Protein AF-A0A7V8AIK5-F1 (afdb_monomer)

Solvent-accessible surface area (backbone atoms only — not comparable to full-atom values): 16323 Å² total; per-residue (Å²): 144,74,90,81,77,93,68,84,77,74,100,71,77,95,78,79,77,88,69,73,69,75,55,86,78,74,76,85,76,49,74,61,78,92,53,68,91,32,49,76,41,60,52,23,41,27,28,88,74,78,70,58,58,84,64,62,91,37,77,93,40,73,58,40,81,54,60,66,72,62,43,51,50,40,49,56,33,46,30,70,80,42,49,82,43,34,34,36,32,34,24,31,52,31,36,53,70,52,55,67,69,58,52,48,54,51,51,52,50,47,48,73,58,17,82,63,54,75,46,79,46,62,41,63,57,40,29,58,67,54,84,46,88,64,84,42,70,73,37,41,31,51,19,46,48,53,37,46,76,70,72,42,82,41,73,44,77,44,60,38,45,71,48,17,68,88,31,42,66,60,51,36,55,55,49,22,54,42,35,33,76,32,60,42,51,27,42,32,43,35,43,66,74,72,51,89,81,46,38,76,58,24,50,61,63,53,38,74,76,73,50,83,86,42,77,53,53,70,60,53,38,45,53,51,50,42,53,32,60,69,59,46,67,44,93,55,70,26,42,37,34,22,65,42,52,45,31,47,51,70,47,73,45,41,39,68,84,37,41,68,62,53,46,52,52,45,50,42,26,66,77,69,51,47,76,50,52,58,75,92,79,43,47,128

Mean predicted aligned error: 7.97 Å

Sequence (284 aa):
MCQRFVNILPSQDFHQDCETMPIHYNMPLWRPPSEGNNLIIQATLGCSYNHCSFCSMYTDKTFRARPLAEVCRDIDAGARDWPQADRVFLADGDAMVLLTEHLYRILDHLHTRLPGLARVSSYATPDNIRIAKGASPKGIARAIQRAGEAGVKVSCMVILGLGGREYSEQHIAATAALVNAAPPAYLSTLQLDLYRAEAPGFVPRWEKHGSRFQPLNDGECLDEMAHLIAALDPPRPIIFRSNHASNALPLGGVLPRDRAALLAAIALARDAGHGVRPRSVRGY

Secondary structure (DSSP, 8-state):
----------S----S-----SS---SSP---GGGTTSEEE-SEES-SS---SS--TTTT---EEPPHHHHHHHHHHHHHH-TT--EEEE-SS-GGGS-HHHHHHHHHHHHHH-TT--EEEE---HHHHHTSSS--HHHHHHHHHHHHHTTPPPEEEEEETTTHHHHHHHHHHHHHHHHHHS--SEEEEEE----TTTHHHHHHHHHTTS-------HHHHHHHHHHHHHH---SS-EEEE--STT-SS--EEEETTTHHHHHHHHHHHHHH-TTPPPGGG---

Radius of gyration: 20.66 Å; Cα contacts (8 Å, |Δi|>4): 427; chains: 1; bounding box: 52×54×56 Å

pLDDT: mean 85.7, std 18.05, range [22.12, 98.62]

Foldseek 3Di:
DDDDDDDDDDPDDPPPDPPDPQADDDPPWDDFPVCPPAAEFAQKKAAPVPPDLQDPRRVVPDIDGDDLVSRLSSLLSSCVVCLQGQEYEHTHAANLLDDPVSVVSSVVSNCVSRVNHNDYYYHHDLCSQQVDDDDDLVSNLVSLVSCVVVVHQDEEEQEQQPCAPVCLLVSLLSVQVSCQSRPGQEYEYAYRDDDPVSCVRNQVVVCVVPDGHHGDDLLRSLVSVLSNLVSHDHPDKHWYFHCGLRHQATDTDIPPVCSVVSNVSSVCCNPPVPRGDDNVRGDD

Structure (mmCIF, N/CA/C/O backbone):
data_AF-A0A7V8AIK5-F1
#
_entry.id   AF-A0A7V8AIK5-F1
#
loop_
_atom_site.group_PDB
_atom_site.id
_atom_site.type_symbol
_atom_site.label_atom_id
_atom_site.label_alt_id
_atom_site.label_comp_id
_atom_site.label_asym_id
_atom_site.label_entity_id
_atom_site.label_seq_id
_atom_site.pdbx_PDB_ins_code
_atom_site.Cartn_x
_atom_site.Cartn_y
_atom_site.Cartn_z
_atom_site.occupancy
_atom_site.B_iso_or_equiv
_atom_site.auth_seq_id
_atom_site.auth_comp_id
_atom_site.auth_asym_id
_atom_site.auth_atom_id
_atom_site.pdbx_PDB_model_num
ATOM 1 N N . MET A 1 1 ? -23.369 17.910 -31.871 1.00 31.08 1 MET A N 1
ATOM 2 C CA . MET A 1 1 ? -23.076 16.731 -31.022 1.00 31.08 1 MET A CA 1
ATOM 3 C C . MET A 1 1 ? -21.644 16.839 -30.521 1.00 31.08 1 MET A C 1
ATOM 5 O O . MET A 1 1 ? -20.757 16.148 -30.989 1.00 31.08 1 MET A O 1
ATOM 9 N N . CYS A 1 2 ? -21.426 17.840 -29.669 1.00 22.31 2 CYS A N 1
ATOM 10 C CA . CYS A 1 2 ? -20.214 18.652 -29.615 1.00 22.31 2 CYS A CA 1
ATOM 11 C C . CYS A 1 2 ? -19.538 18.575 -28.238 1.00 22.31 2 CYS A C 1
ATOM 13 O O . CYS A 1 2 ? -20.212 18.405 -27.225 1.00 22.31 2 CYS A O 1
ATOM 15 N N . GLN A 1 3 ? -18.221 18.761 -28.254 1.00 29.69 3 GLN A N 1
ATOM 16 C CA . GLN A 1 3 ? -17.316 19.116 -27.159 1.00 29.69 3 GLN A CA 1
ATOM 17 C C . GLN A 1 3 ? -17.961 19.903 -25.997 1.00 29.69 3 GLN A C 1
ATOM 19 O O . GLN A 1 3 ? -18.645 20.895 -26.237 1.00 29.69 3 GLN A O 1
ATOM 24 N N . ARG A 1 4 ? -17.618 19.555 -24.749 1.00 24.38 4 ARG A N 1
ATOM 25 C CA . ARG A 1 4 ? -17.507 20.483 -23.599 1.00 24.38 4 ARG A CA 1
ATOM 26 C C . ARG A 1 4 ? -16.405 19.940 -22.681 1.00 24.38 4 ARG A C 1
ATOM 28 O O . ARG A 1 4 ? -16.618 18.953 -21.994 1.00 24.38 4 ARG A O 1
ATOM 35 N N . PHE A 1 5 ? -15.141 20.296 -22.904 1.00 25.56 5 PHE A N 1
ATOM 36 C CA . PHE A 1 5 ? -14.468 21.479 -22.351 1.00 25.56 5 PHE A CA 1
ATOM 37 C C . PHE A 1 5 ? -14.667 21.666 -20.843 1.00 25.56 5 PHE A C 1
ATOM 39 O O . PHE A 1 5 ? -15.762 21.953 -20.370 1.00 25.56 5 PHE A O 1
ATOM 46 N N . VAL A 1 6 ? -13.543 21.510 -20.141 1.00 33.34 6 VAL A N 1
ATOM 47 C CA . VAL A 1 6 ? -13.036 22.376 -19.071 1.00 33.34 6 VAL A CA 1
ATOM 48 C C . VAL A 1 6 ? -13.910 23.612 -18.818 1.00 33.34 6 VAL A C 1
ATOM 50 O O . VAL A 1 6 ? -13.943 24.523 -19.634 1.00 33.34 6 VAL A O 1
ATOM 53 N N . ASN A 1 7 ? -14.546 23.638 -17.653 1.00 22.12 7 ASN A N 1
ATOM 54 C CA . ASN A 1 7 ? -14.912 24.826 -16.881 1.00 22.12 7 ASN A CA 1
ATOM 55 C C . ASN A 1 7 ? -14.550 24.418 -15.442 1.00 22.12 7 ASN A C 1
ATOM 57 O O . ASN A 1 7 ? -15.090 23.438 -14.940 1.00 22.12 7 ASN A O 1
ATOM 61 N N . ILE A 1 8 ? -13.516 24.962 -14.790 1.00 32.19 8 ILE A N 1
ATOM 62 C CA . ILE A 1 8 ? -13.474 26.343 -14.282 1.00 32.19 8 ILE A CA 1
ATOM 63 C C . ILE A 1 8 ? -14.897 26.784 -13.949 1.00 32.19 8 ILE A C 1
ATOM 65 O O . ILE A 1 8 ? -15.544 27.480 -14.727 1.00 32.19 8 ILE A O 1
ATOM 69 N N . LEU A 1 9 ? -15.410 26.306 -12.813 1.00 24.58 9 LEU A N 1
ATOM 70 C CA . LEU A 1 9 ? -16.470 27.051 -12.154 1.00 24.58 9 LEU A CA 1
ATOM 71 C C . LEU A 1 9 ? -15.853 28.342 -11.598 1.00 24.58 9 LEU A C 1
ATOM 73 O O . LEU A 1 9 ? -14.717 28.305 -11.112 1.00 24.58 9 LEU A O 1
ATOM 77 N N . PRO A 1 10 ? -16.547 29.481 -11.735 1.00 26.38 10 PRO A N 1
ATOM 78 C CA . PRO A 1 10 ? -16.007 30.784 -11.395 1.00 26.38 10 PRO A CA 1
ATOM 79 C C . PRO A 1 10 ? -15.791 30.885 -9.890 1.00 26.38 10 PRO A C 1
ATOM 81 O O . PRO A 1 10 ? -16.521 30.295 -9.096 1.00 26.38 10 PRO A O 1
ATOM 84 N N . SER A 1 11 ? -14.814 31.698 -9.514 1.00 38.19 11 SER A N 1
ATOM 85 C CA . SER A 1 11 ? -14.673 32.290 -8.191 1.00 38.19 11 SER A CA 1
ATOM 86 C C . SER A 1 11 ? -15.929 33.087 -7.819 1.00 38.19 11 SER A C 1
ATOM 88 O O . SER A 1 11 ? -15.956 34.299 -8.022 1.00 38.19 11 SER A O 1
ATOM 90 N N . GLN A 1 12 ? -16.970 32.420 -7.325 1.00 28.70 12 GLN A N 1
ATOM 91 C CA . GLN A 1 12 ? -18.106 33.042 -6.647 1.00 28.70 12 GLN A CA 1
ATOM 92 C C . GLN A 1 12 ? -18.546 32.118 -5.502 1.00 28.70 12 GLN A C 1
ATOM 94 O O . GLN A 1 12 ? -19.084 31.038 -5.720 1.00 28.70 12 GLN A O 1
ATOM 99 N N . ASP A 1 13 ? -18.207 32.569 -4.295 1.00 29.28 13 ASP A N 1
ATOM 100 C CA . ASP A 1 13 ? -18.836 32.264 -3.010 1.00 29.28 13 ASP A CA 1
ATOM 101 C C . ASP A 1 13 ? -18.820 30.808 -2.508 1.00 29.28 13 ASP A C 1
ATOM 103 O O . ASP A 1 13 ? -19.846 30.171 -2.313 1.00 29.28 13 ASP A O 1
ATOM 107 N N . PHE A 1 14 ? -17.624 30.332 -2.135 1.00 30.84 14 PHE A N 1
ATOM 108 C CA . PHE A 1 14 ? -17.442 29.345 -1.050 1.00 30.84 14 PHE A CA 1
ATOM 109 C C . PHE A 1 14 ? -17.244 30.057 0.307 1.00 30.84 14 PHE A C 1
ATOM 111 O O . PHE A 1 14 ? -16.364 29.721 1.099 1.00 30.84 14 PHE A O 1
ATOM 118 N N . HIS A 1 15 ? -18.045 31.087 0.573 1.00 37.19 15 HIS A N 1
ATOM 119 C CA . HIS A 1 15 ? -18.083 31.785 1.857 1.00 37.19 15 HIS A CA 1
ATOM 120 C C . HIS A 1 15 ? -19.518 31.800 2.383 1.00 37.19 15 HIS A C 1
ATOM 122 O O . HIS A 1 15 ? -20.174 32.825 2.281 1.00 37.19 15 HIS A O 1
ATOM 128 N N . GLN A 1 16 ? -19.966 30.649 2.902 1.00 36.78 16 GLN A N 1
ATOM 129 C CA . GLN A 1 16 ? -21.180 30.357 3.701 1.00 36.78 16 GLN A CA 1
ATOM 130 C C . GLN A 1 16 ? -21.544 28.907 3.331 1.00 36.78 16 GLN A C 1
ATOM 132 O O . GLN A 1 16 ? -22.046 28.667 2.246 1.00 36.78 16 GLN A O 1
ATOM 137 N N . ASP A 1 17 ? -21.112 27.852 4.022 1.00 31.62 17 ASP A N 1
ATOM 138 C CA . ASP A 1 17 ? -21.165 27.630 5.460 1.00 31.62 17 ASP A CA 1
ATOM 139 C C . ASP A 1 17 ? -19.954 26.803 5.913 1.00 31.62 17 ASP A C 1
ATOM 141 O O . ASP A 1 17 ? -19.832 25.611 5.639 1.00 31.62 17 ASP A O 1
ATOM 145 N N . CYS A 1 18 ? -19.033 27.443 6.632 1.00 36.19 18 CYS A N 1
ATOM 146 C CA . CYS A 1 18 ? -18.033 26.744 7.434 1.00 36.19 18 CYS A CA 1
ATOM 147 C C . CYS A 1 18 ? -18.686 26.394 8.781 1.00 36.19 18 CYS A C 1
ATOM 149 O O . CYS A 1 18 ? -18.276 26.887 9.833 1.00 36.19 18 CYS A O 1
ATOM 151 N N . GLU A 1 19 ? -19.770 25.613 8.746 1.00 39.91 19 GLU A N 1
ATOM 152 C CA . GLU A 1 19 ? -20.237 24.917 9.940 1.00 39.91 19 GLU A CA 1
ATOM 153 C C . GLU A 1 19 ? -19.141 23.919 10.316 1.00 39.91 19 GLU A C 1
ATOM 155 O O . GLU A 1 19 ? -18.689 23.109 9.508 1.00 39.91 19 GLU A O 1
ATOM 160 N N . THR A 1 20 ? -18.625 24.090 11.529 1.00 45.38 20 THR A N 1
ATOM 161 C CA . THR A 1 20 ? -17.498 23.382 12.135 1.00 45.38 20 THR A CA 1
ATOM 162 C C . THR A 1 20 ? -17.353 21.945 11.639 1.00 45.38 20 THR A C 1
ATOM 164 O O . THR A 1 20 ? -18.192 21.109 11.964 1.00 45.38 20 THR A O 1
ATOM 167 N N . MET A 1 21 ? -16.270 21.635 10.911 1.00 52.91 21 MET A N 1
ATOM 168 C CA . MET A 1 21 ? -15.894 20.240 10.676 1.00 52.91 21 MET A CA 1
ATOM 169 C C . MET A 1 21 ? -15.802 19.544 12.044 1.00 52.91 21 MET A C 1
ATOM 171 O O . MET A 1 21 ? -14.976 19.939 12.869 1.00 52.91 21 MET A O 1
ATOM 175 N N . PRO A 1 22 ? -16.647 18.541 12.308 1.00 75.94 22 PRO A N 1
ATOM 176 C CA . PRO A 1 22 ? -16.870 18.023 13.657 1.00 75.94 22 PRO A CA 1
ATOM 177 C C . PRO A 1 22 ? -15.677 17.218 14.196 1.00 75.94 22 PRO A C 1
ATOM 179 O O . PRO A 1 22 ? -15.529 17.058 15.407 1.00 75.94 22 PRO A O 1
ATOM 182 N N . ILE A 1 23 ? -14.784 16.773 13.306 1.00 89.75 23 ILE A N 1
ATOM 183 C CA . ILE A 1 23 ? -13.460 16.240 13.638 1.00 89.75 23 ILE A CA 1
ATOM 184 C C . ILE A 1 23 ? -12.400 17.282 13.270 1.00 89.75 23 ILE A C 1
ATOM 186 O O . ILE A 1 23 ? -12.285 17.697 12.114 1.00 89.75 23 ILE A O 1
ATOM 190 N N . HIS A 1 24 ? -11.569 17.653 14.244 1.00 91.00 24 HIS A N 1
ATOM 191 C CA . HIS A 1 24 ? -10.439 18.553 14.030 1.00 91.00 24 HIS A CA 1
ATOM 192 C C . HIS A 1 24 ? -9.182 17.769 13.642 1.00 91.00 24 HIS A C 1
ATOM 194 O O . HIS A 1 24 ? -8.481 17.225 14.496 1.00 91.00 24 HIS A O 1
ATOM 200 N N . TYR A 1 25 ? -8.871 17.737 12.346 1.00 94.12 25 TYR A N 1
ATOM 201 C CA . TYR A 1 25 ? -7.658 17.086 11.855 1.00 94.12 25 TYR A CA 1
ATOM 202 C C . TYR A 1 25 ? -6.402 17.918 12.106 1.00 94.12 25 TYR A C 1
ATOM 204 O O . TYR A 1 25 ? -6.355 19.123 11.852 1.00 94.12 25 TYR A O 1
ATOM 212 N N . ASN A 1 26 ? -5.331 17.244 12.518 1.00 93.44 26 ASN A N 1
ATOM 213 C CA . ASN A 1 26 ? -3.996 17.818 12.496 1.00 93.44 26 ASN A CA 1
ATOM 214 C C . ASN A 1 26 ? -3.436 17.722 11.069 1.00 93.44 26 ASN A C 1
ATOM 216 O O . ASN A 1 26 ? -3.059 16.638 10.604 1.00 93.44 26 ASN A O 1
ATOM 220 N N . MET A 1 27 ? -3.412 18.860 10.377 1.00 92.44 27 MET A N 1
ATOM 221 C CA . MET A 1 27 ? -2.968 18.966 8.988 1.00 92.44 27 MET A CA 1
ATOM 222 C C . MET A 1 27 ? -1.432 19.018 8.864 1.00 92.44 27 MET A C 1
ATOM 224 O O . MET A 1 27 ? -0.774 19.508 9.779 1.00 92.44 27 MET A O 1
ATOM 228 N N . PRO A 1 28 ? -0.850 18.535 7.746 1.00 90.44 28 PRO A N 1
ATOM 229 C CA . PRO A 1 28 ? -1.516 17.857 6.627 1.00 9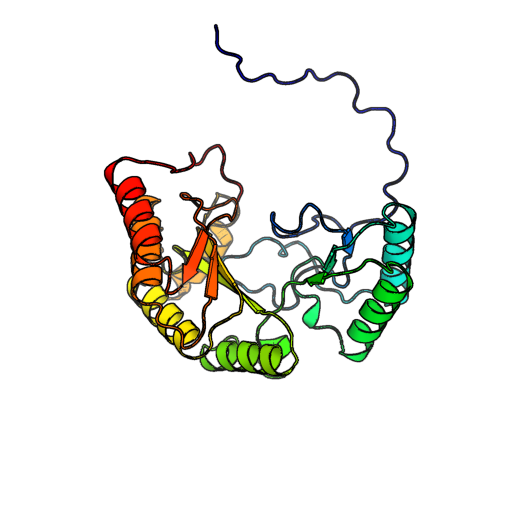0.44 28 PRO A CA 1
ATOM 230 C C . PRO A 1 28 ? -1.997 16.446 6.996 1.00 90.44 28 PRO A C 1
ATOM 232 O O . PRO A 1 28 ? -1.249 15.654 7.564 1.00 90.44 28 PRO A O 1
ATOM 235 N N . LEU A 1 29 ? -3.254 16.125 6.688 1.00 89.88 29 LEU A N 1
ATOM 236 C CA . LEU A 1 29 ? -3.819 14.791 6.889 1.00 89.88 29 LEU A CA 1
ATOM 237 C C . LEU A 1 29 ? -3.406 13.879 5.735 1.00 89.88 29 LEU A C 1
ATOM 239 O O . LEU A 1 29 ? -3.725 14.161 4.579 1.00 89.88 29 LEU A O 1
ATOM 243 N N . TRP A 1 30 ? -2.773 12.753 6.053 1.00 88.56 30 TRP A N 1
ATOM 244 C CA . TRP A 1 30 ? -2.328 11.810 5.036 1.00 88.56 30 TRP A CA 1
ATOM 245 C C . TRP A 1 30 ? -3.140 10.516 5.052 1.00 88.56 30 TRP A C 1
ATOM 247 O O . TRP A 1 30 ? -3.241 9.829 6.071 1.00 88.56 30 TRP A O 1
ATOM 257 N N . ARG A 1 31 ? -3.680 10.161 3.882 1.00 89.81 31 ARG A N 1
ATOM 258 C CA . ARG A 1 31 ? -4.398 8.909 3.612 1.00 89.81 31 ARG A CA 1
ATOM 259 C C . ARG A 1 31 ? -4.168 8.459 2.167 1.00 89.81 31 ARG A C 1
ATOM 261 O O . ARG A 1 31 ? -3.967 9.314 1.303 1.00 89.81 31 ARG A O 1
ATOM 268 N N . PRO A 1 32 ? -4.255 7.155 1.857 1.00 85.81 32 PRO A N 1
ATOM 269 C CA . PRO A 1 32 ? -4.248 6.727 0.469 1.00 85.81 32 PRO A CA 1
ATOM 270 C C . PRO A 1 32 ? -5.528 7.193 -0.248 1.00 85.81 32 PRO A C 1
ATOM 272 O O . PRO A 1 32 ? -6.593 7.286 0.379 1.00 85.81 32 PRO A O 1
ATOM 275 N N . PRO A 1 33 ? -5.482 7.426 -1.574 1.00 81.69 33 PRO A N 1
ATOM 276 C CA . PRO A 1 33 ? -6.668 7.783 -2.356 1.00 81.69 33 PRO A CA 1
ATOM 277 C C . PRO A 1 33 ? -7.822 6.779 -2.210 1.00 81.69 33 PRO A C 1
ATOM 279 O O . PRO A 1 33 ? -8.979 7.184 -2.133 1.00 81.69 33 PRO A O 1
ATOM 282 N N . SER A 1 34 ? -7.510 5.481 -2.093 1.00 81.75 34 SER A N 1
ATOM 283 C CA . SER A 1 34 ? -8.496 4.401 -1.925 1.00 81.75 34 SER A CA 1
ATOM 284 C C . SER A 1 34 ? -9.302 4.477 -0.629 1.00 81.75 34 SER A C 1
ATOM 286 O O . SER A 1 34 ? -10.345 3.839 -0.525 1.00 81.75 34 SER A O 1
ATOM 288 N N . GLU A 1 35 ? -8.824 5.232 0.359 1.00 89.44 35 GLU A N 1
ATOM 289 C CA . GLU A 1 35 ? -9.479 5.392 1.658 1.00 89.44 35 GLU A CA 1
ATOM 290 C C . GLU A 1 35 ? -10.246 6.719 1.743 1.00 89.44 35 GLU A C 1
ATOM 292 O O . GLU A 1 35 ? -10.700 7.097 2.814 1.00 89.44 35 GLU A O 1
ATOM 297 N N . GLY A 1 36 ? -10.399 7.448 0.630 1.00 85.50 36 GLY A N 1
ATOM 298 C CA . GLY A 1 36 ? -11.008 8.778 0.643 1.00 85.50 36 GLY A CA 1
ATOM 299 C C . GLY A 1 36 ? -12.488 8.851 0.962 1.00 85.50 36 GLY A C 1
ATOM 300 O O . GLY A 1 36 ? -12.945 9.905 1.385 1.00 85.50 36 GLY A O 1
ATOM 301 N N . ASN A 1 37 ? -13.188 7.731 0.822 1.00 87.94 37 ASN A N 1
ATOM 302 C CA . ASN A 1 37 ? -14.600 7.600 1.158 1.00 87.94 37 ASN A CA 1
ATOM 303 C C . ASN A 1 37 ? -14.794 6.823 2.470 1.00 87.94 37 ASN A C 1
ATOM 305 O O . ASN A 1 37 ? -15.825 6.185 2.646 1.00 87.94 37 ASN A O 1
ATOM 309 N N . ASN A 1 38 ? -13.794 6.812 3.354 1.00 94.25 38 ASN A N 1
ATOM 310 C CA . ASN A 1 38 ? -13.884 6.178 4.668 1.00 94.25 38 ASN A CA 1
ATOM 311 C C . ASN A 1 38 ? -13.917 7.262 5.748 1.00 94.25 38 ASN A C 1
ATOM 313 O O . ASN A 1 38 ? -13.378 8.354 5.551 1.00 94.25 38 ASN A O 1
ATOM 317 N N . LEU A 1 39 ? -14.486 6.947 6.912 1.00 96.12 39 LEU A N 1
ATOM 318 C CA . LEU A 1 39 ? -14.344 7.807 8.081 1.00 96.12 39 LEU A CA 1
ATOM 319 C C . LEU A 1 39 ? -12.866 7.841 8.491 1.00 96.12 39 LEU A C 1
ATOM 321 O O . LEU A 1 39 ? -12.256 6.799 8.743 1.00 96.12 39 LEU A O 1
ATOM 325 N N . ILE A 1 40 ? -12.278 9.034 8.540 1.00 96.75 40 ILE A N 1
ATOM 326 C CA . ILE A 1 40 ? -10.854 9.195 8.827 1.00 96.75 40 ILE A CA 1
ATOM 327 C C . ILE A 1 40 ? -10.656 9.554 10.295 1.00 96.75 40 ILE A C 1
ATOM 329 O O . ILE A 1 40 ? -11.180 10.568 10.754 1.00 96.75 40 ILE A O 1
ATOM 333 N N . ILE A 1 41 ? -9.860 8.761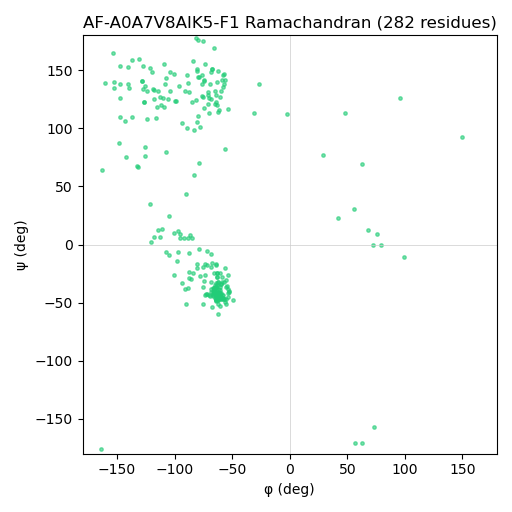 11.011 1.00 97.38 41 ILE A N 1
ATOM 334 C CA . ILE A 1 41 ? -9.536 8.978 12.426 1.00 97.38 41 ILE A CA 1
ATOM 335 C C . ILE A 1 41 ? -8.017 8.988 12.584 1.00 97.38 41 ILE A C 1
ATOM 337 O O . ILE A 1 41 ? -7.346 8.018 12.246 1.00 97.38 41 ILE A O 1
ATOM 341 N N . GLN A 1 42 ? -7.438 10.063 13.116 1.00 96.69 42 GLN A N 1
ATOM 342 C CA . GLN A 1 42 ? -6.007 10.084 13.433 1.00 96.69 42 GLN A CA 1
ATOM 343 C C . GLN A 1 42 ? -5.792 9.424 14.800 1.00 96.69 42 GLN A C 1
ATOM 345 O O . GLN A 1 42 ? -5.991 10.061 15.824 1.00 96.69 42 GLN A O 1
ATOM 350 N N . ALA A 1 43 ? -5.400 8.151 14.857 1.00 96.12 43 ALA A N 1
ATOM 351 C CA . ALA A 1 43 ? -5.000 7.519 16.128 1.00 96.12 43 ALA A CA 1
ATOM 352 C C . ALA A 1 43 ? -3.570 7.930 16.544 1.00 96.12 43 ALA A C 1
ATOM 354 O O . ALA A 1 43 ? -3.212 7.991 17.722 1.00 96.12 43 ALA A O 1
ATOM 355 N N . THR A 1 44 ? -2.758 8.270 15.548 1.00 95.25 44 THR A N 1
ATOM 356 C CA . THR A 1 44 ? -1.404 8.805 15.674 1.00 95.25 44 THR A CA 1
ATOM 357 C C . THR A 1 44 ? -1.267 10.039 14.793 1.00 95.25 44 THR A C 1
ATOM 359 O O . THR A 1 44 ? -2.023 10.203 13.838 1.00 95.25 44 THR A O 1
ATOM 362 N N . LEU A 1 45 ? -0.281 10.878 15.093 1.00 94.50 45 LEU A N 1
ATOM 363 C CA . LEU A 1 45 ? 0.178 11.954 14.222 1.00 94.50 45 LEU A CA 1
ATOM 364 C C . LEU A 1 45 ? 1.549 11.588 13.659 1.00 94.50 45 LEU A C 1
ATOM 366 O O . LEU A 1 45 ? 2.394 11.089 14.403 1.00 94.50 45 LEU A O 1
ATOM 370 N N . GLY A 1 46 ? 1.780 11.855 12.374 1.00 91.88 46 GLY A N 1
ATOM 371 C CA . GLY A 1 46 ? 3.072 11.594 11.730 1.00 91.88 46 GLY A CA 1
ATOM 372 C C . GLY A 1 46 ? 3.352 10.106 11.471 1.00 91.88 46 GLY A C 1
ATOM 373 O O . GLY A 1 46 ? 2.440 9.287 11.386 1.00 91.88 46 GLY A O 1
ATOM 374 N N . CYS A 1 47 ? 4.628 9.742 11.340 1.00 90.00 47 CYS A N 1
ATOM 375 C CA . CYS A 1 47 ? 5.089 8.361 11.163 1.00 90.00 47 CYS A CA 1
ATOM 376 C C . CYS A 1 47 ? 6.162 8.048 12.209 1.00 90.00 47 CYS A C 1
ATOM 378 O O . CYS A 1 47 ? 7.081 8.843 12.384 1.00 90.00 47 CYS A O 1
ATOM 380 N N . SER A 1 48 ? 6.073 6.895 12.880 1.00 88.19 48 SER A N 1
ATOM 381 C CA . SER A 1 48 ? 7.037 6.506 13.923 1.00 88.19 48 SER A CA 1
ATOM 382 C C . SER A 1 48 ? 8.452 6.262 13.375 1.00 88.19 48 SER A C 1
ATOM 384 O O . SER A 1 48 ? 9.430 6.406 14.105 1.00 88.19 48 SER A O 1
ATOM 386 N N . TYR A 1 49 ? 8.562 5.919 12.084 1.00 86.44 49 TYR A N 1
ATOM 387 C CA . TYR A 1 49 ? 9.832 5.676 11.406 1.00 86.44 49 TYR A CA 1
ATOM 388 C C . TYR A 1 49 ? 10.418 6.945 10.778 1.00 86.44 49 TYR A C 1
ATOM 390 O O . TYR A 1 49 ? 11.584 7.221 10.996 1.00 86.44 49 TYR A O 1
ATOM 398 N N . ASN A 1 50 ? 9.645 7.688 9.974 1.00 84.50 50 ASN A N 1
ATOM 399 C CA . ASN A 1 50 ? 10.002 8.965 9.317 1.00 84.50 50 ASN A CA 1
ATOM 400 C C . ASN A 1 50 ? 11.420 9.093 8.694 1.00 84.50 50 ASN A C 1
ATOM 402 O O . ASN A 1 50 ? 11.929 10.194 8.502 1.00 84.50 50 ASN A O 1
ATOM 406 N N . HIS A 1 51 ? 12.072 7.977 8.360 1.00 79.88 51 HIS A N 1
ATOM 407 C CA . HIS A 1 51 ? 13.440 7.949 7.826 1.00 79.88 51 HIS A CA 1
ATOM 408 C C . HIS A 1 51 ? 13.523 7.360 6.410 1.00 79.88 51 HIS A C 1
ATOM 410 O O . HIS A 1 51 ? 14.619 7.206 5.869 1.00 79.88 51 HIS A O 1
ATOM 416 N N . CYS A 1 52 ? 12.381 7.066 5.774 1.00 79.38 52 CYS A N 1
ATOM 417 C CA . CYS A 1 52 ? 12.333 6.585 4.393 1.00 79.38 52 CYS A CA 1
ATOM 418 C C . CYS A 1 52 ? 13.001 7.591 3.449 1.00 79.38 52 CYS A C 1
ATOM 420 O O . CYS A 1 52 ? 12.745 8.794 3.531 1.00 79.38 52 CYS A O 1
ATOM 422 N N . SER A 1 53 ? 13.826 7.100 2.523 1.00 75.50 53 SER A N 1
ATOM 423 C CA . SER A 1 53 ? 14.502 7.943 1.531 1.00 75.50 53 SER A CA 1
ATOM 424 C C . SER A 1 53 ? 13.521 8.641 0.589 1.00 75.50 53 SER A C 1
ATOM 426 O O . SER A 1 53 ? 13.766 9.775 0.190 1.00 75.50 53 SER A O 1
ATOM 428 N N . PHE A 1 54 ? 12.417 7.967 0.262 1.00 75.50 54 PHE A N 1
ATOM 429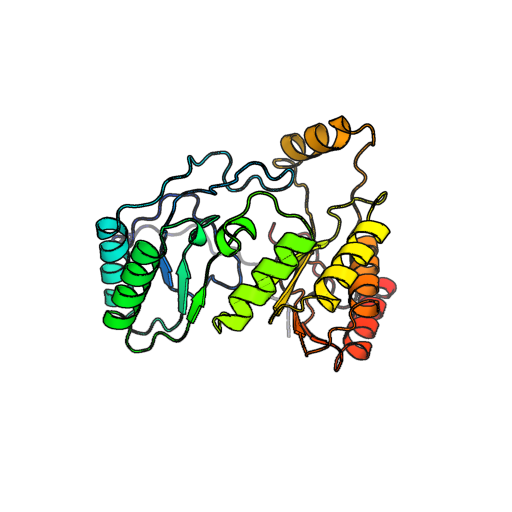 C CA . PHE A 1 54 ? 11.437 8.363 -0.753 1.00 75.50 54 PHE A CA 1
ATOM 430 C C . PHE A 1 54 ? 10.200 9.083 -0.202 1.00 75.50 54 PHE A C 1
ATOM 432 O O . PHE A 1 54 ? 9.438 9.641 -0.979 1.00 75.50 54 PHE A O 1
ATOM 439 N N . CYS A 1 55 ? 9.959 9.048 1.112 1.00 79.50 55 CYS A N 1
ATOM 440 C CA . CYS A 1 55 ? 8.761 9.639 1.709 1.00 79.50 55 CYS A CA 1
ATOM 441 C C . CYS A 1 55 ? 9.087 11.009 2.311 1.00 79.50 55 CYS A C 1
ATOM 443 O O . CYS A 1 55 ? 9.954 11.107 3.180 1.00 79.50 55 CYS A O 1
ATOM 445 N N . SER A 1 56 ? 8.371 12.042 1.869 1.00 78.25 56 SER A N 1
ATOM 446 C CA . SER A 1 56 ? 8.408 13.409 2.411 1.00 78.25 56 SER A CA 1
ATOM 447 C C . SER A 1 56 ? 7.179 13.749 3.264 1.00 78.25 56 SER A C 1
ATOM 449 O O . SER A 1 56 ? 7.166 14.767 3.942 1.00 78.25 56 SER A O 1
ATOM 451 N N . MET A 1 57 ? 6.150 12.895 3.278 1.00 81.69 57 MET A N 1
ATOM 452 C CA . MET A 1 57 ? 4.822 13.217 3.827 1.00 81.69 57 MET A CA 1
ATOM 453 C C . MET A 1 57 ? 4.855 13.700 5.287 1.00 81.69 57 MET A C 1
ATOM 455 O O . MET A 1 57 ? 4.080 14.566 5.685 1.00 81.69 57 MET A O 1
ATOM 459 N N . TYR A 1 58 ? 5.742 13.137 6.109 1.00 83.62 58 TYR A N 1
ATOM 460 C CA . TYR A 1 58 ? 5.758 13.375 7.553 1.00 83.62 58 TYR A CA 1
ATOM 461 C C . TYR A 1 58 ? 6.974 14.180 8.027 1.00 83.62 58 TYR A C 1
ATOM 463 O O . TYR A 1 58 ? 7.212 14.242 9.231 1.00 83.62 58 TYR A O 1
ATOM 471 N N . THR A 1 59 ? 7.745 14.809 7.131 1.00 80.94 59 THR A N 1
ATOM 472 C CA . THR A 1 59 ? 8.964 15.552 7.517 1.00 80.94 59 THR A CA 1
ATOM 473 C C . THR A 1 59 ? 8.670 16.735 8.433 1.00 80.94 59 THR A C 1
ATOM 475 O O . THR A 1 59 ? 9.454 17.009 9.336 1.00 80.94 59 THR A O 1
ATOM 478 N N . ASP A 1 60 ? 7.505 17.359 8.264 1.00 84.62 60 ASP A N 1
ATOM 479 C CA . ASP A 1 60 ? 7.072 18.519 9.053 1.00 84.62 60 ASP A CA 1
ATOM 480 C C . ASP A 1 60 ? 6.175 18.130 10.243 1.00 84.62 60 ASP A C 1
ATOM 482 O O . ASP A 1 60 ? 5.589 18.987 10.906 1.00 84.62 60 ASP A O 1
ATOM 486 N N . LYS A 1 61 ? 6.042 16.825 10.528 1.00 87.06 61 LYS A N 1
ATOM 487 C CA . LYS A 1 61 ? 5.241 16.298 11.639 1.00 87.06 61 LYS A CA 1
ATOM 488 C C . LYS A 1 61 ? 6.103 15.537 12.638 1.00 87.06 61 LYS A C 1
ATOM 490 O O . LYS A 1 61 ? 6.727 14.529 12.315 1.00 87.06 61 LYS A O 1
ATOM 495 N N . THR A 1 62 ? 6.026 15.942 13.901 1.00 88.88 62 THR A N 1
ATOM 496 C CA . THR A 1 62 ? 6.555 15.144 15.011 1.00 88.88 62 THR A CA 1
ATOM 497 C C . THR A 1 62 ? 5.611 13.987 15.301 1.00 88.88 62 THR A C 1
ATOM 499 O O . THR A 1 62 ? 4.414 14.193 15.518 1.00 8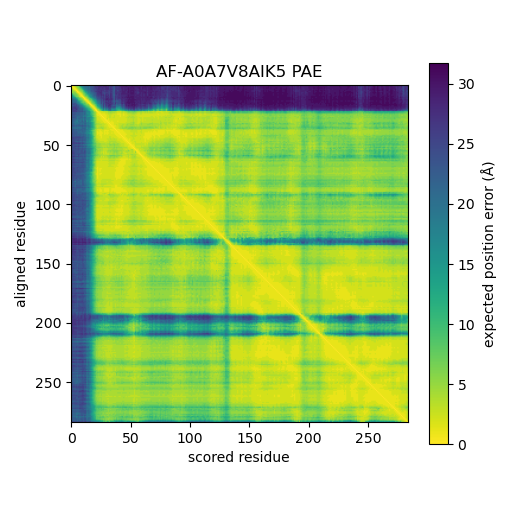8.88 62 THR A O 1
ATOM 502 N N . PHE A 1 63 ? 6.151 12.768 15.332 1.00 93.25 63 PHE A N 1
ATOM 503 C CA . PHE A 1 63 ? 5.360 11.596 15.676 1.00 93.25 63 PHE A CA 1
ATOM 504 C C . PHE A 1 63 ? 4.755 11.723 17.082 1.00 93.25 63 PHE A C 1
ATOM 506 O O . PHE A 1 63 ? 5.456 12.041 18.045 1.00 93.25 63 PHE A O 1
ATOM 513 N N . ARG A 1 64 ? 3.455 11.434 17.209 1.00 94.50 64 ARG A N 1
ATOM 514 C CA . ARG A 1 64 ? 2.752 11.416 18.498 1.00 94.50 64 ARG A CA 1
ATOM 515 C C . ARG A 1 64 ? 1.642 10.372 18.502 1.00 94.50 64 ARG A C 1
ATOM 517 O O . ARG A 1 64 ? 0.734 10.424 17.677 1.00 94.50 64 ARG A O 1
ATOM 524 N N . ALA A 1 65 ? 1.655 9.484 19.493 1.00 95.38 65 ALA A N 1
ATOM 525 C CA . ALA A 1 65 ? 0.471 8.711 19.858 1.00 95.38 65 ALA A CA 1
ATOM 526 C C . ALA A 1 65 ? -0.561 9.646 20.505 1.00 95.38 65 ALA A C 1
ATOM 528 O O . ALA A 1 65 ? -0.230 10.374 21.450 1.00 95.38 65 ALA A O 1
ATOM 529 N N . ARG A 1 66 ? -1.798 9.666 19.998 1.00 96.25 66 ARG A N 1
ATOM 530 C CA . ARG A 1 66 ? -2.842 10.511 20.589 1.00 96.25 66 ARG A CA 1
ATOM 531 C C . ARG A 1 66 ? -3.429 9.842 21.835 1.00 96.25 66 ARG A C 1
ATOM 533 O O . ARG A 1 66 ? -3.545 8.618 21.867 1.00 96.25 66 ARG A O 1
ATOM 540 N N . PRO A 1 67 ? -3.790 10.608 22.880 1.00 96.94 67 PRO A N 1
ATOM 541 C CA . PRO A 1 67 ? -4.515 10.068 24.024 1.00 96.94 67 PRO A CA 1
ATOM 542 C C . PRO A 1 67 ? -5.827 9.410 23.590 1.00 96.94 67 PRO A C 1
ATOM 544 O O . PRO A 1 67 ? -6.575 9.991 22.806 1.00 96.94 67 PRO A O 1
ATOM 547 N N . LEU A 1 68 ? -6.153 8.248 24.163 1.00 97.12 68 LEU A N 1
ATOM 548 C CA . LEU A 1 68 ? -7.360 7.492 23.806 1.00 97.12 68 LEU A CA 1
ATOM 549 C C . LEU A 1 68 ? -8.631 8.349 23.881 1.00 97.12 68 LEU A C 1
ATOM 551 O O . LEU A 1 68 ? -9.469 8.291 22.993 1.00 97.12 68 LEU A O 1
ATOM 555 N N . ALA A 1 69 ? -8.751 9.192 24.910 1.00 97.25 69 ALA A N 1
ATOM 556 C CA . ALA A 1 69 ? -9.908 10.066 25.085 1.00 97.25 69 ALA A CA 1
ATOM 557 C C . ALA A 1 69 ? -10.077 11.086 23.944 1.00 97.25 69 ALA A C 1
ATOM 559 O O . ALA A 1 69 ? -11.204 11.446 23.624 1.00 97.25 69 ALA A O 1
ATOM 560 N N . GLU A 1 70 ? -8.987 11.563 23.334 1.00 96.94 70 GLU A N 1
ATOM 561 C CA . GLU A 1 70 ? -9.062 12.420 22.142 1.00 96.94 70 GLU A CA 1
ATOM 562 C C . GLU A 1 70 ? -9.562 11.628 20.933 1.00 96.94 70 GLU A C 1
ATOM 564 O O . GLU A 1 70 ? -10.452 12.089 20.228 1.00 96.94 70 GLU A O 1
ATOM 569 N N . VAL A 1 71 ? -9.037 10.417 20.732 1.00 97.62 71 VAL A N 1
ATOM 570 C CA . VAL A 1 71 ? -9.435 9.547 19.617 1.00 97.62 71 VAL A CA 1
ATOM 571 C C . VAL A 1 71 ? -10.908 9.135 19.736 1.00 97.62 71 VAL A C 1
ATOM 573 O O . VAL A 1 71 ? -11.643 9.210 18.757 1.00 97.62 71 VAL A O 1
ATOM 576 N N . CYS A 1 72 ? -11.371 8.767 20.934 1.00 97.69 72 CYS A N 1
ATOM 577 C CA . CYS A 1 72 ? -12.777 8.438 21.190 1.00 97.69 72 CYS A CA 1
ATOM 578 C C . CYS A 1 72 ? -13.713 9.620 20.912 1.00 97.69 72 CYS A C 1
ATOM 580 O O . CYS A 1 72 ? -14.783 9.411 20.350 1.00 97.69 72 CYS A O 1
ATOM 582 N N . ARG A 1 73 ? -13.305 10.858 21.235 1.00 97.31 73 ARG A N 1
ATOM 583 C CA . ARG A 1 73 ? -14.103 12.050 20.902 1.00 97.31 73 ARG A CA 1
ATOM 584 C C . ARG A 1 73 ? -14.262 12.238 19.396 1.00 97.31 73 ARG A C 1
ATOM 586 O O . ARG A 1 73 ? -15.366 12.550 18.957 1.00 97.31 73 ARG A O 1
ATOM 593 N N . ASP A 1 74 ? -13.201 12.017 18.622 1.00 97.44 74 ASP A N 1
ATOM 594 C CA . ASP A 1 74 ? -13.270 12.098 17.158 1.00 97.44 74 ASP A CA 1
ATOM 595 C C . ASP A 1 74 ? -14.156 10.990 16.577 1.00 97.44 74 ASP A C 1
ATOM 597 O O . ASP A 1 74 ? -14.913 11.234 15.642 1.00 97.44 74 ASP A O 1
ATOM 601 N N . ILE A 1 75 ? -14.109 9.783 17.151 1.00 97.62 75 ILE A N 1
ATOM 602 C CA . ILE A 1 75 ? -15.012 8.686 16.775 1.00 97.62 75 ILE A CA 1
ATOM 603 C C . ILE A 1 75 ? -16.464 9.055 17.083 1.00 97.62 75 ILE A C 1
ATOM 605 O O . ILE A 1 75 ? -17.337 8.845 16.246 1.00 97.62 75 ILE A O 1
ATOM 609 N N . ASP A 1 76 ? -16.734 9.615 18.263 1.00 97.44 76 ASP A N 1
ATOM 610 C CA . ASP A 1 76 ? -18.084 10.021 18.653 1.00 97.44 76 ASP A CA 1
ATOM 611 C C . ASP A 1 76 ? -18.627 11.132 17.761 1.00 97.44 76 ASP A C 1
ATOM 613 O O . ASP A 1 76 ? -19.816 11.121 17.453 1.00 97.44 76 ASP A O 1
ATOM 617 N N . ALA A 1 77 ? -17.776 12.076 17.356 1.00 96.81 77 ALA A N 1
ATOM 618 C CA . ALA A 1 77 ? -18.110 13.076 16.353 1.00 96.81 77 ALA A CA 1
ATOM 619 C C . ALA A 1 77 ? -18.417 12.408 15.011 1.00 96.81 77 ALA A C 1
ATOM 621 O O . ALA A 1 77 ? -19.563 12.428 14.576 1.00 96.81 77 ALA A O 1
ATOM 622 N N . GLY A 1 78 ? -17.458 11.673 14.446 1.00 95.81 78 GLY A N 1
ATOM 623 C CA . GLY A 1 78 ? -17.625 10.990 13.164 1.00 95.81 78 GLY A CA 1
ATOM 624 C C . GLY A 1 78 ? -18.853 10.083 13.088 1.00 95.81 78 GLY A C 1
ATOM 625 O O . GLY A 1 78 ? -19.526 10.066 12.066 1.00 95.81 78 GLY A O 1
ATOM 626 N N . ALA A 1 79 ? -19.191 9.370 14.164 1.00 95.81 79 ALA A N 1
ATOM 627 C CA . ALA A 1 79 ? -20.379 8.522 14.222 1.00 95.81 79 ALA A CA 1
ATOM 628 C C . ALA A 1 79 ? -21.697 9.307 14.343 1.00 95.81 79 ALA A C 1
ATOM 630 O O . ALA A 1 79 ? -22.737 8.797 13.937 1.00 95.81 79 ALA A O 1
ATOM 631 N N . ARG A 1 80 ? -21.689 10.528 14.899 1.00 95.44 80 ARG A N 1
ATOM 632 C CA . ARG A 1 80 ? -22.873 11.406 14.884 1.00 95.44 80 ARG A CA 1
ATOM 633 C C . ARG A 1 80 ? -23.133 11.957 13.488 1.00 95.44 80 ARG A C 1
ATOM 635 O O . ARG A 1 80 ? -24.284 11.981 13.067 1.00 95.44 80 ARG A O 1
ATOM 642 N N . ASP A 1 81 ? -22.080 12.366 12.790 1.00 93.50 81 ASP A N 1
ATOM 643 C CA . ASP A 1 81 ? -22.215 13.042 11.494 1.00 93.50 81 ASP A CA 1
ATOM 644 C C . ASP A 1 81 ? -22.322 12.050 10.333 1.00 93.50 81 ASP A C 1
ATOM 646 O O . ASP A 1 81 ? -22.984 12.312 9.330 1.00 93.50 81 ASP A O 1
ATOM 650 N N . TRP A 1 82 ? -21.699 10.880 10.486 1.00 94.31 82 TRP A N 1
ATOM 651 C CA . TRP A 1 82 ? -21.737 9.785 9.526 1.00 94.31 82 TRP A CA 1
ATOM 652 C C . TRP A 1 82 ? -22.044 8.436 10.214 1.00 94.31 82 TRP A C 1
ATOM 654 O O . TRP A 1 82 ? -21.211 7.525 10.218 1.00 94.31 82 TRP A O 1
ATOM 664 N N . PRO A 1 83 ? -23.263 8.249 10.752 1.00 94.00 83 PRO A N 1
ATOM 665 C CA . PRO A 1 83 ? -23.656 7.023 11.461 1.00 94.00 83 PRO A CA 1
ATOM 666 C C . PRO A 1 83 ? -23.649 5.763 10.582 1.00 94.00 83 PRO A C 1
ATOM 668 O O . PRO A 1 83 ? -23.497 4.649 11.079 1.00 94.00 83 PRO A O 1
ATOM 671 N N . GLN A 1 84 ? -23.803 5.930 9.269 1.00 94.75 84 GLN A N 1
ATOM 672 C CA . GLN A 1 84 ? -23.772 4.862 8.270 1.00 94.75 84 GLN A CA 1
ATOM 673 C C . GLN A 1 84 ? -22.361 4.529 7.759 1.00 94.75 84 GLN A C 1
ATOM 675 O O . GLN A 1 84 ? -22.239 3.785 6.786 1.00 94.75 84 GLN A O 1
ATOM 680 N N . ALA A 1 85 ? -21.301 5.092 8.350 1.00 95.25 85 ALA A N 1
ATOM 681 C CA . ALA A 1 85 ? -19.933 4.761 7.970 1.00 95.25 85 ALA A CA 1
ATOM 682 C C . ALA A 1 85 ? -19.658 3.271 8.228 1.00 95.25 85 ALA A C 1
ATOM 684 O O . ALA A 1 85 ? -19.652 2.803 9.365 1.00 95.25 85 ALA A O 1
ATOM 685 N N . ASP A 1 86 ? -19.397 2.523 7.159 1.00 95.88 86 ASP A N 1
ATOM 686 C CA . ASP A 1 86 ? -19.081 1.093 7.204 1.00 95.88 86 ASP A CA 1
ATOM 687 C C . ASP A 1 86 ? -17.564 0.834 7.158 1.00 95.88 86 ASP A C 1
ATOM 689 O O . ASP A 1 86 ? -17.101 -0.303 7.299 1.00 95.88 86 ASP A O 1
ATOM 693 N N . ARG A 1 87 ? -16.765 1.885 6.948 1.00 97.44 87 ARG A N 1
ATOM 694 C CA . ARG A 1 87 ? -15.311 1.815 6.800 1.00 97.44 87 ARG A CA 1
ATOM 695 C C . ARG A 1 87 ? -14.625 2.957 7.520 1.00 97.44 87 ARG A C 1
ATOM 697 O O . ARG A 1 87 ? -14.986 4.119 7.348 1.00 97.44 87 ARG A O 1
ATOM 704 N N . VAL A 1 88 ? -13.567 2.617 8.246 1.00 97.81 88 VAL A N 1
ATOM 705 C CA . VAL A 1 88 ? -12.731 3.569 8.980 1.00 97.81 88 VAL A CA 1
ATOM 706 C C . VAL A 1 88 ? -11.278 3.393 8.569 1.00 97.81 88 VAL A C 1
ATOM 708 O O . VAL A 1 88 ? -10.781 2.269 8.489 1.00 97.81 88 VAL A O 1
ATOM 711 N N . PHE A 1 89 ? -10.581 4.503 8.342 1.00 97.44 89 PHE A N 1
ATOM 712 C CA . PHE A 1 89 ? -9.136 4.512 8.160 1.00 97.44 89 PHE A CA 1
ATOM 713 C C . PHE A 1 89 ? -8.465 5.206 9.346 1.00 97.44 89 PHE A C 1
ATOM 715 O O . PHE A 1 89 ? -8.714 6.387 9.607 1.00 97.44 89 PHE A O 1
ATOM 722 N N . LEU A 1 90 ? -7.601 4.474 10.049 1.00 97.06 90 LEU A N 1
ATOM 723 C CA . LEU A 1 90 ? -6.712 5.040 11.056 1.00 97.06 90 LEU A CA 1
ATOM 724 C C . LEU A 1 90 ? -5.540 5.710 10.331 1.00 97.06 90 LEU A C 1
ATOM 726 O O . LEU A 1 90 ? -4.640 5.035 9.827 1.00 97.06 90 LEU A O 1
ATOM 730 N N . ALA A 1 91 ? -5.619 7.034 10.227 1.00 93.06 91 ALA A N 1
ATOM 731 C CA . ALA A 1 91 ? -4.774 7.854 9.371 1.00 93.06 91 ALA A CA 1
ATOM 732 C C . ALA A 1 91 ? -3.394 8.182 9.943 1.00 93.06 91 ALA A C 1
ATOM 734 O O . ALA A 1 91 ? -3.057 7.838 11.077 1.00 93.06 91 ALA A O 1
ATOM 735 N N . ASP A 1 92 ? -2.631 8.893 9.109 1.00 90.25 92 ASP A N 1
ATOM 736 C CA . ASP A 1 92 ? -1.197 9.128 9.217 1.00 90.25 92 ASP A CA 1
ATOM 737 C C . ASP A 1 92 ? -0.385 7.822 9.111 1.00 90.25 92 ASP A C 1
ATOM 739 O O . ASP A 1 92 ? -0.880 6.802 8.634 1.00 90.25 92 ASP A O 1
ATOM 743 N N . GLY A 1 93 ? 0.917 7.886 9.385 1.00 83.00 93 GLY A N 1
ATOM 744 C CA . GLY A 1 93 ? 1.871 6.936 8.823 1.00 83.00 93 GLY A CA 1
ATOM 745 C C . GLY A 1 93 ? 1.941 5.597 9.535 1.00 83.00 93 GLY A C 1
ATOM 746 O O . GLY A 1 93 ? 2.471 4.654 8.949 1.00 83.00 93 GLY A O 1
ATOM 747 N N . ASP A 1 94 ? 1.486 5.505 10.790 1.00 85.50 94 ASP A N 1
ATOM 748 C CA . ASP A 1 94 ? 1.769 4.310 11.581 1.00 85.50 94 ASP A CA 1
ATOM 749 C C . ASP A 1 94 ? 0.897 4.098 12.832 1.00 85.50 94 ASP A C 1
ATOM 751 O O . ASP A 1 94 ? 1.395 4.076 13.957 1.00 85.50 94 ASP A O 1
ATOM 755 N N . ALA A 1 95 ? -0.411 3.894 12.658 1.00 90.56 95 ALA A N 1
ATOM 756 C CA . ALA A 1 95 ? -1.311 3.625 13.787 1.00 90.56 95 ALA A CA 1
ATOM 757 C C . ALA A 1 95 ? -0.978 2.317 14.538 1.00 90.56 95 ALA A C 1
ATOM 759 O O . ALA A 1 95 ? -1.214 2.212 15.740 1.00 90.56 95 ALA A O 1
ATOM 760 N N . MET A 1 96 ? -0.390 1.327 13.856 1.00 89.88 96 MET A N 1
ATOM 761 C CA . MET A 1 96 ? -0.081 0.008 14.431 1.00 89.88 96 MET A CA 1
ATOM 762 C C . MET A 1 96 ? 1.069 0.012 15.447 1.00 89.88 96 MET A C 1
ATOM 764 O O . MET A 1 96 ? 1.325 -1.016 16.066 1.00 89.88 96 MET A O 1
ATOM 768 N N . VAL A 1 97 ? 1.756 1.141 15.639 1.00 90.25 97 VAL A N 1
ATOM 769 C CA . VAL A 1 97 ? 2.770 1.302 16.697 1.00 90.25 97 VAL A CA 1
ATOM 770 C C . VAL A 1 97 ? 2.148 1.421 18.095 1.00 90.25 97 VAL A C 1
ATOM 772 O O . VAL A 1 97 ? 2.838 1.282 19.105 1.00 90.25 97 VAL A O 1
ATOM 775 N N . LEU A 1 98 ? 0.846 1.717 18.170 1.00 90.56 98 LEU A N 1
ATOM 776 C CA . LEU A 1 98 ? 0.123 1.812 19.431 1.00 90.56 98 LEU A CA 1
ATOM 777 C C . LEU A 1 98 ? 0.116 0.464 20.163 1.00 90.56 98 LEU A C 1
ATOM 779 O O . LEU A 1 98 ? 0.086 -0.603 19.553 1.00 90.56 98 LEU A O 1
ATOM 783 N N . LEU A 1 99 ? 0.090 0.520 21.497 1.00 89.75 99 LEU A N 1
ATOM 784 C CA . LEU A 1 99 ? -0.065 -0.673 22.327 1.00 89.75 99 LEU A CA 1
ATOM 785 C C . LEU A 1 99 ? -1.350 -1.419 21.949 1.00 89.75 99 LEU A C 1
ATOM 787 O O . LEU A 1 99 ? -2.388 -0.793 21.729 1.00 89.75 99 LEU A O 1
ATOM 791 N N . THR A 1 100 ? -1.300 -2.753 21.950 1.00 90.19 100 THR A N 1
ATOM 792 C CA . THR A 1 100 ? -2.442 -3.606 21.585 1.00 90.19 100 THR A CA 1
ATOM 793 C C . THR A 1 100 ? -3.702 -3.265 22.377 1.00 90.19 100 THR A C 1
ATOM 795 O O . THR A 1 100 ? -4.780 -3.212 21.799 1.00 90.19 100 THR A O 1
ATOM 798 N N . GLU A 1 101 ? -3.577 -2.972 23.675 1.00 92.50 101 GLU A N 1
ATOM 799 C CA . GLU A 1 101 ? -4.708 -2.542 24.508 1.00 92.50 101 GLU A CA 1
ATOM 800 C C . GLU A 1 101 ? -5.325 -1.230 24.002 1.00 92.50 101 GLU A C 1
ATOM 802 O O . GLU A 1 101 ? -6.543 -1.097 23.926 1.00 92.50 101 GLU A O 1
ATOM 807 N N . HIS A 1 102 ? -4.493 -0.268 23.598 1.00 94.38 102 HIS A N 1
ATOM 808 C CA . HIS A 1 102 ? -4.960 1.006 23.061 1.00 94.38 102 HIS A CA 1
ATOM 809 C C . HIS A 1 102 ? -5.723 0.787 21.745 1.00 94.38 102 HIS A C 1
ATOM 811 O O . HIS A 1 102 ? -6.839 1.282 21.596 1.00 94.38 102 HIS A O 1
ATOM 817 N N . LEU A 1 103 ? -5.168 -0.007 20.823 1.00 94.56 103 LEU A N 1
ATOM 818 C CA . LEU A 1 103 ? -5.842 -0.368 19.570 1.00 94.56 103 LEU A CA 1
ATOM 819 C C . LEU A 1 103 ? -7.155 -1.106 19.827 1.00 94.56 103 LEU A C 1
ATOM 821 O O . LEU A 1 103 ? -8.166 -0.763 19.223 1.00 94.56 103 LEU A O 1
ATOM 825 N N . TYR A 1 104 ? -7.163 -2.070 20.750 1.00 95.19 104 TYR A N 1
ATOM 826 C CA . TYR A 1 104 ? -8.370 -2.800 21.125 1.00 95.19 104 TYR A CA 1
ATOM 827 C C . TYR A 1 104 ? -9.463 -1.848 21.613 1.00 95.19 104 TYR A C 1
ATOM 829 O O . TYR A 1 104 ? -10.585 -1.918 21.127 1.00 95.19 104 TYR A O 1
ATOM 837 N N . ARG A 1 105 ? -9.131 -0.898 22.495 1.00 97.25 105 ARG A N 1
ATOM 838 C CA . ARG A 1 105 ? -10.100 0.091 22.991 1.00 97.25 105 ARG A CA 1
ATOM 839 C C . ARG A 1 105 ? -10.608 1.032 21.897 1.00 97.25 105 ARG A C 1
ATOM 841 O O . ARG A 1 105 ? -11.774 1.407 21.928 1.00 97.25 105 ARG A O 1
ATOM 848 N N . ILE A 1 106 ? -9.769 1.393 20.923 1.00 97.75 106 ILE A N 1
ATOM 849 C CA . ILE A 1 106 ? -10.206 2.157 19.742 1.00 97.75 106 ILE A CA 1
ATOM 850 C C . ILE A 1 106 ? -11.199 1.334 18.913 1.00 97.75 106 ILE A C 1
ATOM 852 O O . ILE A 1 106 ? -12.249 1.849 18.536 1.00 97.75 106 ILE A O 1
ATOM 856 N N . LEU A 1 107 ? -10.881 0.068 18.633 1.00 97.00 107 LEU A N 1
ATOM 857 C CA . LEU A 1 107 ? -11.725 -0.823 17.833 1.00 97.00 107 LEU A CA 1
ATOM 858 C C . LEU A 1 107 ? -13.055 -1.141 18.528 1.00 97.00 107 LEU A C 1
ATOM 860 O O . LEU A 1 107 ? -14.092 -1.130 17.873 1.00 97.00 107 LEU A O 1
ATOM 864 N N . ASP A 1 108 ? -13.031 -1.372 19.839 1.00 97.44 108 ASP A N 1
ATOM 865 C CA . ASP A 1 108 ? -14.217 -1.609 20.668 1.00 97.44 108 ASP A CA 1
ATOM 866 C C . ASP A 1 108 ? -15.143 -0.384 20.684 1.00 97.44 108 ASP A C 1
ATOM 868 O O . ASP A 1 108 ? -16.354 -0.492 20.468 1.00 97.44 108 ASP A O 1
ATOM 872 N N . HIS A 1 109 ? -14.560 0.813 20.821 1.00 98.19 109 HIS A N 1
ATOM 873 C CA . HIS A 1 109 ? -15.316 2.061 20.738 1.00 98.19 109 HIS A CA 1
ATOM 874 C C . HIS A 1 109 ? -15.901 2.264 19.337 1.00 98.19 109 HIS A C 1
ATOM 876 O O . HIS A 1 109 ? -17.090 2.529 19.203 1.00 98.19 109 HIS A O 1
ATOM 882 N N . LEU A 1 110 ? -15.115 2.062 18.275 1.00 97.81 110 LEU A N 1
ATOM 883 C CA . LEU A 1 110 ? -15.603 2.112 16.891 1.00 97.81 110 LEU A CA 1
ATOM 884 C C . LEU A 1 110 ? -16.769 1.146 16.653 1.00 97.81 110 LEU A C 1
ATOM 886 O O . LEU A 1 110 ? -17.784 1.552 16.096 1.00 97.81 110 LEU A O 1
ATOM 890 N N . HIS A 1 111 ? -16.647 -0.103 17.101 1.00 96.19 111 HIS A N 1
ATOM 891 C CA . HIS A 1 111 ? -17.695 -1.113 16.963 1.00 96.19 111 HIS A CA 1
ATOM 892 C C . HIS A 1 111 ? -18.979 -0.714 17.703 1.00 96.19 111 HIS A C 1
ATOM 894 O O . HIS A 1 111 ? -20.076 -0.848 17.164 1.00 96.19 111 HIS A O 1
ATOM 900 N N . THR A 1 112 ? -18.839 -0.152 18.905 1.00 97.12 112 THR A N 1
ATOM 901 C CA . THR A 1 112 ? -19.970 0.335 19.708 1.00 97.12 112 THR A CA 1
ATOM 902 C C . THR A 1 112 ? -20.676 1.523 19.050 1.00 97.12 112 THR A C 1
ATOM 904 O O . THR A 1 112 ? -21.901 1.635 19.118 1.00 97.12 112 THR A O 1
ATOM 907 N N . ARG A 1 113 ? -19.920 2.438 18.429 1.00 97.50 113 ARG A N 1
ATOM 908 C CA . ARG A 1 113 ? -20.459 3.680 17.847 1.00 97.50 113 ARG A CA 1
ATOM 909 C C . ARG A 1 113 ? -20.938 3.523 16.402 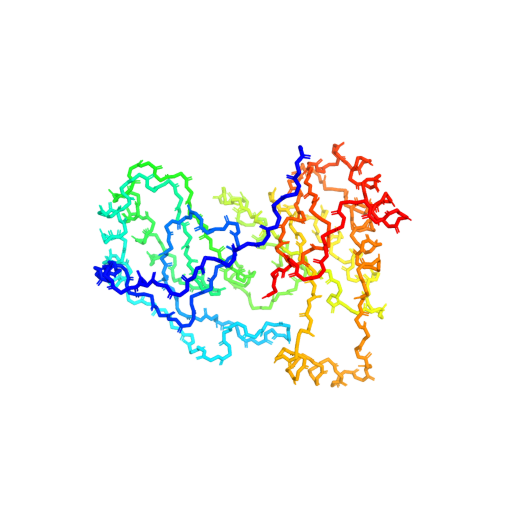1.00 97.50 113 ARG A C 1
ATOM 911 O O . ARG A 1 113 ? -21.797 4.291 15.982 1.00 97.50 113 ARG A O 1
ATOM 918 N N . LEU A 1 114 ? -20.424 2.538 15.665 1.00 96.75 114 LEU A N 1
ATOM 919 C CA . LEU A 1 114 ? -20.762 2.257 14.268 1.00 96.75 114 LEU A CA 1
ATOM 920 C C . LEU A 1 114 ? -21.205 0.789 14.114 1.00 96.75 114 LEU A C 1
ATOM 922 O O . LEU A 1 114 ? -20.406 -0.061 13.718 1.00 96.75 114 LEU A O 1
ATOM 926 N N . PRO A 1 115 ? -22.487 0.465 14.371 1.00 92.81 115 PRO A N 1
ATOM 927 C CA . PRO A 1 115 ? -22.987 -0.913 14.292 1.00 92.81 115 PRO A CA 1
ATOM 928 C C . PRO A 1 115 ? -22.850 -1.558 12.902 1.00 92.81 115 PRO A C 1
ATOM 930 O O . PRO A 1 115 ? -22.803 -2.779 12.788 1.00 92.81 115 PRO A O 1
ATOM 933 N N . GLY A 1 116 ? -22.787 -0.741 11.842 1.00 94.06 116 GLY A N 1
ATOM 934 C CA . GLY A 1 116 ? -22.571 -1.179 10.458 1.00 94.06 116 GLY A CA 1
ATOM 935 C C . GLY A 1 116 ? -21.099 -1.284 10.040 1.00 94.06 116 GLY A C 1
ATOM 936 O O . GLY A 1 116 ? -20.827 -1.507 8.860 1.00 94.06 116 GLY A O 1
ATOM 937 N N . LEU A 1 117 ? -20.147 -1.097 10.963 1.00 97.00 117 LEU A N 1
ATOM 938 C 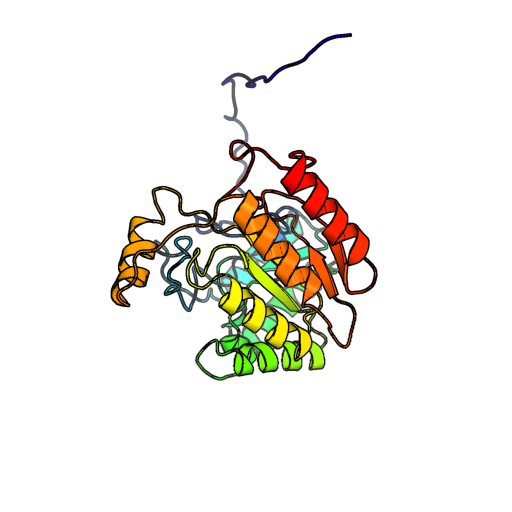CA . LEU A 1 117 ? -18.719 -1.095 10.653 1.00 97.00 117 LEU A CA 1
ATOM 939 C C . LEU A 1 117 ? -18.265 -2.454 10.110 1.00 97.00 117 LEU A C 1
ATOM 941 O O . LEU A 1 117 ? -18.229 -3.457 10.820 1.00 97.00 117 LEU A O 1
ATOM 945 N N . ALA A 1 118 ? -17.853 -2.465 8.847 1.00 94.94 118 ALA A N 1
ATOM 946 C CA . ALA A 1 118 ? -17.392 -3.648 8.134 1.00 94.94 118 ALA A CA 1
ATOM 947 C C . ALA A 1 118 ? -15.862 -3.739 8.051 1.00 94.94 118 ALA A C 1
ATOM 949 O O . ALA A 1 118 ? -15.316 -4.834 7.882 1.00 94.94 118 ALA A O 1
ATOM 950 N N . ARG A 1 119 ? -15.142 -2.607 8.111 1.00 95.38 119 ARG A N 1
ATOM 951 C CA . ARG A 1 119 ? -13.679 -2.602 7.947 1.00 95.38 119 ARG A CA 1
ATOM 952 C C . ARG A 1 119 ? -12.990 -1.443 8.659 1.00 95.38 119 ARG A C 1
ATOM 954 O O . ARG A 1 119 ? -13.353 -0.289 8.461 1.00 95.38 119 ARG A O 1
ATOM 961 N N . VAL A 1 120 ? -11.899 -1.756 9.354 1.00 96.25 120 VAL A N 1
ATOM 962 C CA . VAL A 1 120 ? -10.900 -0.777 9.801 1.00 96.25 120 VAL A CA 1
ATOM 963 C C . VAL A 1 120 ? -9.579 -1.060 9.090 1.00 96.25 120 VAL A C 1
ATOM 965 O O . VAL A 1 120 ? -9.148 -2.212 9.014 1.00 96.25 120 VAL A O 1
ATOM 968 N N . SER A 1 121 ? -8.953 -0.027 8.538 1.00 95.00 121 SER A N 1
ATOM 969 C CA . SER A 1 121 ? -7.670 -0.099 7.828 1.00 95.00 121 SER A CA 1
ATOM 970 C C . SER A 1 121 ? -6.683 0.913 8.402 1.00 95.00 121 SER A C 1
ATOM 972 O O . SER A 1 121 ? -7.079 1.946 8.932 1.00 95.00 121 SER A O 1
ATOM 974 N N . SER A 1 122 ? -5.386 0.636 8.282 1.00 93.88 122 SER A N 1
ATOM 975 C CA . SER A 1 122 ? -4.322 1.587 8.612 1.00 93.88 122 SER A CA 1
ATOM 976 C C . SER A 1 122 ? -3.066 1.288 7.797 1.00 93.88 122 SER A C 1
ATOM 978 O O . SER A 1 122 ? -2.916 0.192 7.246 1.00 93.88 122 SER A O 1
ATOM 980 N N . TYR A 1 123 ? -2.135 2.239 7.766 1.00 91.50 123 TYR A N 1
ATOM 981 C CA . TYR A 1 123 ? -0.745 1.913 7.460 1.00 91.50 123 TYR A CA 1
ATOM 982 C C . TYR A 1 123 ? -0.085 1.200 8.642 1.00 91.50 123 TYR A C 1
ATOM 984 O O . TYR A 1 123 ? -0.519 1.323 9.793 1.00 91.50 123 TYR A O 1
ATOM 992 N N . ALA A 1 124 ? 0.950 0.425 8.337 1.00 85.81 124 ALA A N 1
ATOM 993 C CA . ALA A 1 124 ? 1.746 -0.285 9.321 1.00 85.81 124 ALA A CA 1
ATOM 994 C C . ALA A 1 124 ? 3.160 -0.493 8.787 1.00 85.81 124 ALA A C 1
ATOM 996 O O . ALA A 1 124 ? 3.343 -0.862 7.622 1.00 85.81 124 ALA A O 1
ATOM 997 N N . THR A 1 125 ? 4.156 -0.336 9.652 1.00 83.94 125 THR A N 1
ATOM 998 C CA . THR A 1 125 ? 5.490 -0.875 9.375 1.00 83.94 125 THR A CA 1
ATOM 999 C C . THR A 1 125 ? 5.538 -2.379 9.697 1.00 83.94 125 THR A C 1
ATOM 1001 O O . THR A 1 125 ? 4.852 -2.840 10.616 1.00 83.94 125 THR A O 1
ATOM 1004 N N . PRO A 1 126 ? 6.359 -3.180 8.987 1.00 77.94 126 PRO A N 1
ATOM 1005 C CA . PRO A 1 126 ? 6.545 -4.598 9.313 1.00 77.94 126 PRO A CA 1
ATOM 1006 C C . PRO A 1 126 ? 6.993 -4.842 10.763 1.00 77.94 126 PRO A C 1
ATOM 1008 O O . PRO A 1 126 ? 6.657 -5.867 11.358 1.00 77.94 126 PRO A O 1
ATOM 1011 N N . ASP A 1 127 ? 7.736 -3.895 11.335 1.00 78.50 127 ASP A N 1
ATOM 1012 C CA . ASP A 1 127 ? 8.298 -3.988 12.682 1.00 78.50 127 ASP A CA 1
ATOM 1013 C C . ASP A 1 127 ? 7.213 -3.998 13.759 1.00 78.50 127 ASP A C 1
ATOM 1015 O O . ASP A 1 127 ? 7.272 -4.815 14.684 1.00 78.50 127 ASP A O 1
ATOM 1019 N N . ASN A 1 128 ? 6.172 -3.180 13.583 1.00 76.88 128 ASN A N 1
ATOM 1020 C CA . ASN A 1 128 ? 5.038 -3.115 14.508 1.00 76.88 128 ASN A CA 1
ATOM 1021 C C . ASN A 1 128 ? 4.261 -4.427 14.583 1.00 76.88 128 ASN A C 1
ATOM 1023 O O . ASN A 1 128 ? 3.704 -4.773 15.620 1.00 76.88 128 ASN A O 1
ATOM 1027 N N . ILE A 1 129 ? 4.272 -5.206 13.503 1.00 73.44 129 ILE A N 1
ATOM 1028 C CA . ILE A 1 129 ? 3.593 -6.502 13.448 1.00 73.44 129 ILE A CA 1
ATOM 1029 C C . ILE A 1 129 ? 4.483 -7.613 14.034 1.00 73.44 129 ILE A C 1
ATOM 1031 O O . ILE A 1 129 ? 3.987 -8.644 14.496 1.00 73.44 129 ILE A O 1
ATOM 1035 N N . ARG A 1 130 ? 5.812 -7.446 14.035 1.00 65.12 130 ARG A N 1
ATOM 1036 C CA . ARG A 1 130 ? 6.760 -8.532 14.341 1.00 65.12 130 ARG A CA 1
ATOM 1037 C C . ARG A 1 130 ? 7.454 -8.437 15.703 1.00 65.12 130 ARG A C 1
ATOM 1039 O O . ARG A 1 130 ? 8.105 -9.406 16.078 1.00 65.12 130 ARG A O 1
ATOM 1046 N N . ILE A 1 131 ? 7.296 -7.358 16.473 1.00 50.88 131 ILE A N 1
ATOM 1047 C CA . ILE A 1 131 ? 8.031 -7.162 17.748 1.00 50.88 131 ILE A CA 1
ATOM 1048 C C . ILE A 1 131 ? 9.565 -7.261 17.516 1.00 50.88 131 ILE A C 1
ATOM 1050 O O . ILE A 1 131 ? 10.324 -7.716 18.366 1.00 50.88 131 ILE A O 1
ATOM 1054 N N . ALA A 1 132 ? 10.046 -6.881 16.325 1.00 40.72 132 ALA A N 1
ATOM 1055 C CA . ALA A 1 132 ? 11.463 -6.914 15.950 1.00 40.72 132 ALA A CA 1
ATOM 1056 C C . ALA A 1 132 ? 11.775 -5.762 14.988 1.00 40.72 132 ALA A C 1
ATOM 1058 O O . ALA A 1 132 ? 10.986 -5.510 14.081 1.00 40.72 132 ALA A O 1
ATOM 1059 N N . LYS A 1 133 ? 12.919 -5.091 15.179 1.00 43.50 133 LYS A N 1
ATOM 1060 C CA . LYS A 1 133 ? 13.336 -3.910 14.400 1.00 43.50 133 LYS A CA 1
ATOM 1061 C C . LYS A 1 133 ? 13.905 -4.292 13.021 1.00 43.50 133 LYS A C 1
ATOM 1063 O O . LYS A 1 133 ? 14.643 -5.272 12.905 1.00 43.50 133 LYS A O 1
ATOM 1068 N N . GLY A 1 134 ? 13.635 -3.472 12.011 1.00 56.94 134 GLY A N 1
ATOM 1069 C CA . GLY A 1 134 ? 14.133 -3.545 10.639 1.00 56.94 134 GLY A CA 1
ATOM 1070 C C . GLY A 1 134 ? 13.203 -4.259 9.644 1.00 56.94 134 GLY A C 1
ATOM 1071 O O . GLY A 1 134 ? 12.900 -5.449 9.780 1.00 56.94 134 GLY A O 1
ATOM 1072 N N . ALA A 1 135 ? 12.885 -3.574 8.540 1.00 70.12 135 ALA A N 1
ATOM 1073 C CA . ALA A 1 135 ? 12.152 -4.116 7.396 1.00 70.12 135 ALA A CA 1
ATOM 1074 C C . ALA A 1 135 ? 13.053 -4.977 6.482 1.00 70.12 135 ALA A C 1
ATOM 1076 O O . ALA A 1 135 ? 13.396 -4.590 5.368 1.00 70.12 135 ALA A O 1
ATOM 1077 N N . SER A 1 136 ? 13.466 -6.157 6.952 1.00 83.81 136 SER A N 1
ATOM 1078 C CA . SER A 1 136 ? 14.124 -7.158 6.096 1.00 83.81 136 SER A CA 1
ATOM 1079 C C . SER A 1 136 ? 13.092 -8.007 5.341 1.00 83.81 136 SER A C 1
ATOM 1081 O O . SER A 1 136 ? 11.975 -8.165 5.839 1.00 83.81 136 SER A O 1
ATOM 1083 N N . PRO A 1 137 ? 13.437 -8.647 4.204 1.00 85.31 137 PRO A N 1
ATOM 1084 C CA . PRO A 1 137 ? 12.511 -9.538 3.496 1.00 85.31 137 PRO A CA 1
ATOM 1085 C C . PRO A 1 137 ? 11.929 -10.633 4.400 1.00 85.31 137 PRO A C 1
ATOM 1087 O O . PRO A 1 137 ? 10.718 -10.823 4.460 1.00 85.31 137 PRO A O 1
ATOM 1090 N N . LYS A 1 138 ? 12.773 -11.282 5.216 1.00 87.12 138 LYS A N 1
ATOM 1091 C CA . LYS A 1 138 ? 12.322 -12.268 6.217 1.00 87.12 138 LYS A CA 1
ATOM 1092 C C . LYS A 1 138 ? 11.347 -11.659 7.227 1.00 87.12 138 LYS A C 1
ATOM 1094 O O . LYS A 1 138 ? 10.444 -12.334 7.714 1.00 87.12 138 LYS A O 1
ATOM 1099 N N . GLY A 1 139 ? 11.541 -10.388 7.561 1.00 86.25 139 GLY A N 1
ATOM 1100 C CA . GLY A 1 139 ? 10.671 -9.672 8.473 1.00 86.25 139 GLY A CA 1
ATOM 1101 C C . GLY A 1 139 ? 9.329 -9.289 7.929 1.00 86.25 139 GLY A C 1
ATOM 1102 O O . GLY A 1 139 ? 8.328 -9.524 8.602 1.00 86.25 139 GLY A O 1
ATOM 1103 N N . ILE A 1 140 ? 9.313 -8.791 6.703 1.00 88.69 140 ILE A N 1
ATOM 1104 C CA . ILE A 1 140 ? 8.080 -8.524 5.976 1.00 88.69 140 ILE A CA 1
ATOM 1105 C C . ILE A 1 140 ? 7.291 -9.829 5.822 1.00 88.69 140 ILE A C 1
ATOM 1107 O O . ILE A 1 140 ? 6.116 -9.865 6.175 1.00 88.69 140 ILE A O 1
ATOM 1111 N N . ALA A 1 141 ? 7.945 -10.924 5.418 1.00 91.19 141 ALA A N 1
ATOM 1112 C CA . ALA A 1 141 ? 7.306 -12.235 5.301 1.00 91.19 141 ALA A CA 1
ATOM 1113 C C . ALA A 1 141 ? 6.652 -12.682 6.616 1.00 91.19 141 ALA A C 1
ATOM 1115 O O . ALA A 1 141 ? 5.476 -13.046 6.647 1.00 91.19 141 ALA A O 1
ATOM 1116 N N . ARG A 1 142 ? 7.395 -12.598 7.725 1.00 89.38 142 ARG A N 1
ATOM 1117 C CA . ARG A 1 142 ? 6.887 -12.976 9.047 1.00 89.38 142 ARG A CA 1
ATOM 1118 C C . ARG A 1 142 ? 5.748 -12.066 9.512 1.00 89.38 142 ARG A C 1
ATOM 1120 O O . ARG A 1 142 ? 4.817 -12.562 10.136 1.00 89.38 142 ARG A O 1
ATOM 1127 N N . ALA A 1 143 ? 5.799 -10.769 9.211 1.00 88.25 143 ALA A N 1
ATOM 1128 C CA . ALA A 1 143 ? 4.708 -9.839 9.499 1.00 88.25 143 ALA A CA 1
ATOM 1129 C C . ALA A 1 143 ? 3.429 -10.218 8.731 1.00 88.25 143 ALA A C 1
ATOM 1131 O O . ALA A 1 143 ? 2.368 -10.337 9.341 1.00 88.25 143 ALA A O 1
ATOM 1132 N N . ILE A 1 144 ? 3.541 -10.491 7.425 1.00 91.06 144 ILE A N 1
ATOM 1133 C CA . ILE A 1 144 ? 2.414 -10.934 6.588 1.00 91.06 144 ILE A CA 1
ATOM 1134 C C . ILE A 1 144 ? 1.800 -12.226 7.142 1.00 91.06 144 ILE A C 1
ATOM 1136 O O . ILE A 1 144 ? 0.581 -12.318 7.277 1.00 91.06 144 ILE A O 1
ATOM 1140 N N . GLN A 1 145 ? 2.638 -13.207 7.492 1.00 90.75 145 GLN A N 1
ATOM 1141 C CA . GLN A 1 145 ? 2.195 -14.493 8.040 1.00 90.75 145 GLN A CA 1
ATOM 1142 C C . GLN A 1 145 ? 1.457 -14.324 9.369 1.00 90.75 145 GLN A C 1
ATOM 1144 O O . GLN A 1 145 ? 0.326 -14.782 9.482 1.00 90.75 145 GLN A O 1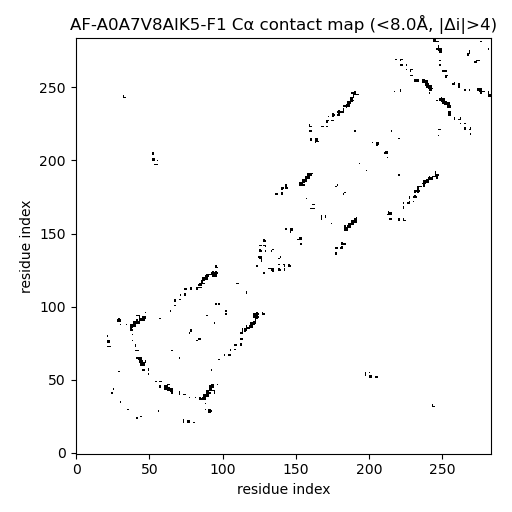
ATOM 1149 N N . ARG A 1 146 ? 2.041 -13.605 10.339 1.00 89.75 146 ARG A N 1
ATOM 1150 C CA . ARG A 1 146 ? 1.409 -13.386 11.653 1.00 89.75 146 ARG A CA 1
ATOM 1151 C C . ARG A 1 146 ? 0.078 -12.650 11.547 1.00 89.75 146 ARG A C 1
ATOM 1153 O O . ARG A 1 146 ? -0.872 -13.005 12.235 1.00 89.75 146 ARG A O 1
ATOM 1160 N N . ALA A 1 147 ? 0.003 -11.630 10.692 1.00 89.25 147 ALA A N 1
ATOM 1161 C CA . ALA A 1 147 ? -1.249 -10.923 10.446 1.00 89.25 147 ALA A CA 1
ATOM 1162 C C . ALA A 1 147 ? -2.303 -11.866 9.839 1.00 89.25 147 ALA A C 1
ATOM 1164 O O . ALA A 1 147 ? -3.442 -11.884 10.298 1.00 89.25 147 ALA A O 1
ATOM 1165 N N . GLY A 1 148 ? -1.909 -12.705 8.876 1.00 88.62 148 GLY A N 1
ATOM 1166 C CA . GLY A 1 148 ? -2.784 -13.719 8.287 1.00 88.62 148 GLY A CA 1
ATOM 1167 C C . GLY A 1 148 ? -3.268 -14.775 9.289 1.00 88.62 148 GLY A C 1
ATOM 1168 O O . GLY A 1 148 ? -4.457 -15.077 9.307 1.00 88.62 148 GLY A O 1
ATOM 1169 N N . GLU A 1 149 ? -2.382 -15.289 10.149 1.00 89.94 149 GLU A N 1
ATOM 1170 C CA . GLU A 1 149 ? -2.713 -16.219 11.247 1.00 89.94 149 GLU A CA 1
ATOM 1171 C C . GLU A 1 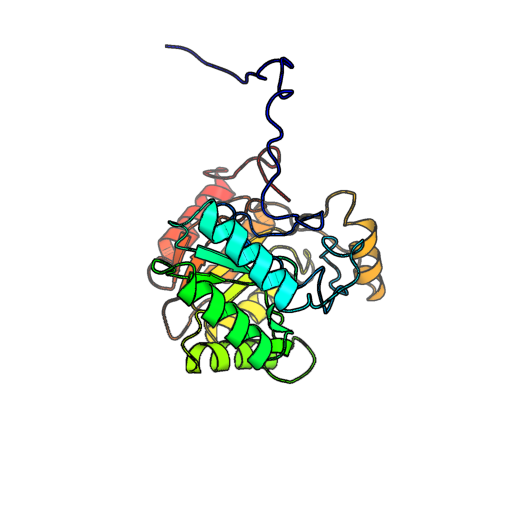149 ? -3.729 -15.609 12.227 1.00 89.94 149 GLU A C 1
ATOM 1173 O O . GLU A 1 149 ? -4.578 -16.317 12.761 1.00 89.94 149 GLU A O 1
ATOM 1178 N N . ALA A 1 150 ? -3.686 -14.286 12.415 1.00 88.56 150 ALA A N 1
ATOM 1179 C CA . ALA A 1 150 ? -4.641 -13.528 13.222 1.00 88.56 150 ALA A CA 1
ATOM 1180 C C . ALA A 1 150 ? -5.925 -13.123 12.463 1.00 88.56 150 ALA A C 1
ATOM 1182 O O . ALA A 1 150 ? -6.738 -12.369 12.993 1.00 88.56 150 ALA A O 1
ATOM 1183 N N . GLY A 1 151 ? -6.112 -13.568 11.214 1.00 90.00 151 GLY A N 1
ATOM 1184 C CA . GLY A 1 151 ? -7.277 -13.224 10.390 1.00 90.00 151 GLY A CA 1
ATOM 1185 C C . GLY A 1 151 ? -7.258 -11.807 9.799 1.00 90.00 151 GLY A C 1
ATOM 1186 O O . GLY A 1 151 ? -8.244 -11.374 9.197 1.00 90.00 151 GLY A O 1
ATOM 1187 N N . VAL A 1 152 ? -6.145 -11.076 9.919 1.00 90.50 152 VAL A N 1
ATOM 1188 C CA . VAL A 1 152 ? -5.986 -9.718 9.382 1.00 90.50 152 VAL A CA 1
ATOM 1189 C C . VAL A 1 152 ? -5.569 -9.783 7.913 1.00 90.50 152 VAL A C 1
ATOM 1191 O O . VAL A 1 152 ? -4.534 -10.345 7.548 1.00 90.50 152 VAL A O 1
ATOM 1194 N N . LYS A 1 153 ? -6.362 -9.158 7.037 1.00 93.75 153 LYS A N 1
ATOM 1195 C CA . LYS A 1 153 ? -6.035 -9.055 5.609 1.00 93.75 153 LYS A CA 1
ATOM 1196 C C . LYS A 1 153 ? -4.924 -8.029 5.397 1.00 93.75 153 LYS A C 1
ATOM 1198 O O . LYS A 1 153 ? -5.128 -6.841 5.622 1.00 93.75 153 LYS A O 1
ATOM 1203 N N . VAL A 1 154 ? -3.779 -8.479 4.889 1.00 93.62 154 VAL A N 1
ATOM 1204 C CA . VAL A 1 154 ? -2.645 -7.600 4.571 1.00 93.62 154 VAL A CA 1
ATOM 1205 C C . VAL A 1 154 ? -2.715 -7.113 3.126 1.00 93.62 154 VAL A C 1
ATOM 1207 O O . VAL A 1 154 ? -2.892 -7.914 2.205 1.00 93.62 154 VAL A O 1
ATOM 1210 N N . SER A 1 155 ? -2.538 -5.805 2.939 1.00 93.56 155 SER A N 1
ATOM 1211 C CA . SER A 1 155 ? -2.298 -5.173 1.642 1.00 93.56 155 SER A CA 1
ATOM 1212 C C . SER A 1 155 ? -0.858 -4.681 1.586 1.00 93.56 155 SER A C 1
ATOM 1214 O O . SER A 1 155 ? -0.478 -3.825 2.380 1.00 93.56 155 SER A O 1
ATOM 1216 N N . CYS A 1 156 ? -0.064 -5.196 0.651 1.00 93.50 156 CYS A N 1
ATOM 1217 C CA . CYS A 1 156 ? 1.297 -4.715 0.417 1.00 93.50 156 CYS A CA 1
ATOM 1218 C C . CYS A 1 156 ? 1.333 -3.776 -0.788 1.00 93.50 156 CYS A C 1
ATOM 1220 O O . CYS A 1 156 ? 0.588 -3.954 -1.751 1.00 93.50 156 CYS A O 1
ATOM 1222 N N . MET A 1 157 ? 2.220 -2.789 -0.728 1.00 92.81 157 MET A N 1
ATOM 1223 C CA . MET A 1 157 ? 2.454 -1.822 -1.791 1.00 92.81 157 MET A CA 1
ATOM 1224 C C . MET A 1 157 ? 3.892 -1.951 -2.293 1.00 92.81 157 MET A C 1
ATOM 1226 O O . MET A 1 157 ? 4.818 -2.011 -1.486 1.00 92.81 157 MET A O 1
ATOM 1230 N N . VAL A 1 158 ? 4.068 -1.992 -3.610 1.00 94.12 158 VAL A N 1
ATOM 1231 C CA . VAL A 1 158 ? 5.369 -2.034 -4.290 1.00 94.12 158 VAL A CA 1
ATOM 1232 C C . VAL A 1 158 ? 5.553 -0.724 -5.042 1.00 94.12 158 VAL A C 1
ATOM 1234 O O . VAL A 1 158 ? 4.679 -0.333 -5.815 1.00 94.12 158 VAL A O 1
ATOM 1237 N N . ILE A 1 159 ? 6.677 -0.046 -4.818 1.00 93.56 159 ILE A N 1
ATOM 1238 C CA . ILE A 1 159 ? 6.992 1.216 -5.492 1.00 93.56 159 ILE A CA 1
ATOM 1239 C C . ILE A 1 159 ? 7.836 0.912 -6.732 1.00 93.56 159 ILE A C 1
ATOM 1241 O O . ILE A 1 159 ? 9.023 0.620 -6.623 1.00 93.56 159 ILE A O 1
ATOM 1245 N N . LEU A 1 160 ? 7.223 0.983 -7.908 1.00 95.38 160 LEU A N 1
ATOM 1246 C CA . LEU A 1 160 ? 7.903 0.883 -9.194 1.00 95.38 160 LEU A CA 1
ATOM 1247 C C . LEU A 1 160 ? 8.885 2.051 -9.364 1.00 95.38 160 LEU A C 1
ATOM 1249 O O . LEU A 1 160 ? 8.580 3.181 -8.979 1.00 95.38 160 LEU A O 1
ATOM 1253 N N . GLY A 1 161 ? 10.061 1.786 -9.923 1.00 93.12 161 GLY A N 1
ATOM 1254 C CA . GLY A 1 161 ? 11.136 2.758 -10.116 1.00 93.12 161 GLY A CA 1
ATOM 1255 C C . GLY A 1 161 ? 11.974 3.055 -8.877 1.00 93.12 161 GLY A C 1
ATOM 1256 O O . GLY A 1 161 ? 12.931 3.821 -8.981 1.00 93.12 161 GLY A O 1
ATOM 1257 N N . LEU A 1 162 ? 11.679 2.438 -7.725 1.00 90.75 162 LEU A N 1
ATOM 1258 C CA . LEU A 1 162 ? 12.406 2.696 -6.476 1.00 90.75 162 LEU A CA 1
ATOM 1259 C C . LEU A 1 162 ? 13.902 2.365 -6.570 1.00 90.75 162 LEU A C 1
ATOM 1261 O O . LEU A 1 162 ? 14.721 3.081 -6.001 1.00 90.75 162 LEU A O 1
ATOM 1265 N N . GLY A 1 163 ? 14.255 1.306 -7.301 1.00 89.19 163 GLY A N 1
ATOM 1266 C CA . GLY A 1 163 ? 15.645 0.908 -7.539 1.00 89.19 163 GLY A CA 1
ATOM 1267 C C . GLY A 1 163 ? 16.370 1.729 -8.613 1.00 89.19 163 GLY A C 1
ATOM 1268 O O . GLY A 1 163 ? 17.550 1.484 -8.868 1.00 89.19 163 GLY A O 1
ATOM 1269 N N . GLY A 1 164 ? 15.680 2.662 -9.279 1.00 90.19 164 GLY A N 1
ATOM 1270 C CA . GLY A 1 164 ? 16.165 3.279 -10.513 1.00 90.19 164 GLY A CA 1
ATOM 1271 C C . GLY A 1 164 ? 16.476 2.241 -11.600 1.00 90.19 164 GLY A C 1
ATOM 1272 O O . GLY A 1 164 ? 16.180 1.054 -11.460 1.00 90.19 164 GLY A O 1
ATOM 1273 N N . ARG A 1 165 ? 17.109 2.674 -12.694 1.00 92.44 165 ARG A N 1
ATOM 1274 C CA . ARG A 1 165 ? 17.549 1.763 -13.772 1.00 92.44 165 ARG A CA 1
ATOM 1275 C C . ARG A 1 165 ? 18.536 0.697 -13.305 1.00 92.44 165 ARG A C 1
ATOM 1277 O O . ARG A 1 165 ? 18.512 -0.413 -13.816 1.00 92.44 165 ARG A O 1
ATOM 1284 N N . GLU A 1 166 ? 19.393 1.041 -12.349 1.00 90.81 166 GLU A N 1
ATOM 1285 C CA . GLU A 1 166 ? 20.485 0.181 -11.884 1.00 90.81 166 GLU A CA 1
ATOM 1286 C C . GLU A 1 166 ? 19.977 -1.073 -11.163 1.00 90.81 166 GLU A C 1
ATOM 1288 O O . GLU A 1 166 ? 20.474 -2.165 -11.419 1.00 90.81 166 GLU A O 1
ATOM 1293 N N . TYR A 1 167 ? 18.959 -0.934 -10.306 1.00 90.94 167 TYR A N 1
ATOM 1294 C CA . TYR A 1 167 ? 18.478 -2.031 -9.460 1.00 90.94 167 TYR A CA 1
ATOM 1295 C C . TYR A 1 167 ? 17.053 -2.486 -9.787 1.00 90.94 167 TYR A C 1
ATOM 1297 O O . TYR A 1 167 ? 16.473 -3.228 -8.997 1.00 90.94 167 TYR A O 1
ATOM 1305 N N . SER A 1 168 ? 16.469 -2.073 -10.917 1.00 93.62 168 SER A N 1
ATOM 1306 C CA . SER A 1 168 ? 15.082 -2.419 -11.276 1.00 93.62 168 SER A CA 1
ATOM 1307 C C . SER A 1 168 ? 14.843 -3.937 -11.325 1.00 93.62 168 SER A C 1
ATOM 1309 O O . SER A 1 168 ? 13.918 -4.448 -10.691 1.00 93.62 168 SER A O 1
ATOM 1311 N N . GLU A 1 169 ? 15.733 -4.692 -11.979 1.00 94.56 169 GLU A N 1
ATOM 1312 C CA . GLU A 1 169 ? 15.623 -6.154 -12.055 1.00 94.56 169 GLU A CA 1
ATOM 1313 C C . GLU A 1 169 ? 15.748 -6.810 -10.671 1.00 94.56 169 GLU A C 1
ATOM 1315 O O . GLU A 1 169 ? 14.899 -7.613 -10.280 1.00 94.56 169 GLU A O 1
ATOM 1320 N N . GLN A 1 170 ? 16.758 -6.417 -9.885 1.00 93.31 170 GLN A N 1
ATOM 1321 C CA . GLN A 1 170 ? 16.961 -6.933 -8.528 1.00 93.31 170 GLN A CA 1
ATOM 1322 C C . GLN A 1 170 ? 15.770 -6.610 -7.619 1.00 93.31 170 GLN A C 1
ATOM 1324 O O . GLN A 1 170 ? 15.338 -7.460 -6.836 1.00 93.31 170 GLN A O 1
ATOM 1329 N N . HIS A 1 171 ? 15.236 -5.393 -7.715 1.00 93.50 171 HIS A N 1
ATOM 1330 C CA . HIS A 1 171 ? 14.079 -4.943 -6.955 1.00 93.50 171 HIS A CA 1
ATOM 1331 C C . HIS A 1 171 ? 12.864 -5.833 -7.231 1.00 93.50 171 HIS A C 1
ATOM 1333 O O . HIS A 1 171 ? 12.222 -6.304 -6.285 1.00 93.50 171 HIS A O 1
ATOM 1339 N N . ILE A 1 172 ? 12.577 -6.127 -8.500 1.00 96.12 172 ILE A N 1
ATOM 1340 C CA . ILE A 1 172 ? 11.443 -6.975 -8.867 1.00 96.12 172 ILE A CA 1
ATOM 1341 C C . ILE A 1 172 ? 11.676 -8.441 -8.536 1.00 96.12 172 ILE A C 1
ATOM 1343 O O . ILE A 1 172 ? 10.778 -9.066 -7.969 1.00 96.12 172 ILE A O 1
ATOM 1347 N N . ALA A 1 173 ? 12.865 -8.981 -8.795 1.00 96.00 173 ALA A N 1
ATOM 1348 C CA . ALA A 1 173 ? 13.188 -10.361 -8.447 1.00 96.00 173 ALA A CA 1
ATOM 1349 C C . ALA A 1 173 ? 13.063 -10.604 -6.932 1.00 96.00 173 ALA A C 1
ATOM 1351 O O . ALA A 1 173 ? 12.423 -11.567 -6.501 1.00 96.00 173 ALA A O 1
ATOM 1352 N N . ALA A 1 174 ? 13.603 -9.698 -6.108 1.00 94.31 174 ALA A N 1
ATOM 1353 C CA . ALA A 1 174 ? 13.516 -9.795 -4.652 1.00 94.31 174 ALA A CA 1
ATOM 1354 C C . ALA A 1 174 ? 12.075 -9.623 -4.144 1.00 94.31 174 ALA A C 1
ATOM 1356 O O . ALA A 1 174 ? 11.638 -10.362 -3.256 1.00 94.31 174 ALA A O 1
ATOM 1357 N N . THR A 1 175 ? 11.322 -8.682 -4.723 1.00 95.38 175 THR A N 1
ATOM 1358 C CA . THR A 1 175 ? 9.902 -8.473 -4.406 1.00 95.38 175 THR A CA 1
ATOM 1359 C C . THR A 1 175 ? 9.065 -9.704 -4.752 1.00 95.38 175 THR A C 1
ATOM 1361 O O . THR A 1 175 ? 8.292 -10.169 -3.914 1.00 95.38 175 THR A O 1
ATOM 1364 N N . ALA A 1 176 ? 9.232 -10.270 -5.948 1.00 97.19 176 ALA A N 1
ATOM 1365 C CA . ALA A 1 176 ? 8.513 -11.464 -6.380 1.00 97.19 176 ALA A CA 1
ATOM 1366 C C . ALA A 1 176 ? 8.841 -12.668 -5.486 1.00 97.19 176 ALA A C 1
ATOM 1368 O O . ALA A 1 176 ? 7.926 -13.336 -5.009 1.00 97.19 176 ALA A O 1
ATOM 1369 N N . ALA A 1 1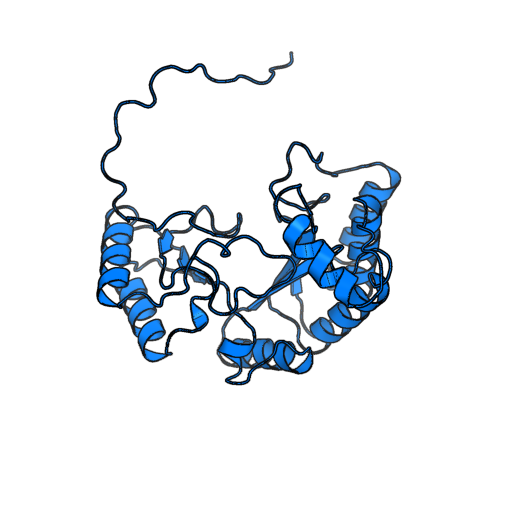77 ? 10.122 -12.893 -5.171 1.00 96.38 177 ALA A N 1
ATOM 1370 C CA . ALA A 1 177 ? 10.538 -13.964 -4.264 1.00 96.38 177 ALA A CA 1
ATOM 1371 C C . ALA A 1 177 ? 9.883 -13.836 -2.877 1.00 96.38 177 ALA A C 1
ATOM 1373 O O . ALA A 1 177 ? 9.389 -14.822 -2.323 1.00 96.38 177 ALA A O 1
ATOM 1374 N N . LEU A 1 178 ? 9.826 -12.617 -2.331 1.00 95.31 178 LEU A N 1
ATOM 1375 C CA . LEU A 1 178 ? 9.165 -12.339 -1.057 1.00 95.31 178 LEU A CA 1
ATOM 1376 C C . LEU A 1 178 ? 7.657 -12.610 -1.118 1.00 95.31 178 LEU A C 1
ATOM 1378 O O . LEU A 1 178 ? 7.121 -13.278 -0.234 1.00 95.31 178 LEU A O 1
ATOM 1382 N N . VAL A 1 179 ? 6.976 -12.108 -2.148 1.00 96.56 179 VAL A N 1
ATOM 1383 C CA . VAL A 1 179 ? 5.526 -12.282 -2.308 1.00 96.56 179 VAL A CA 1
ATOM 1384 C C . VAL A 1 179 ? 5.163 -13.748 -2.550 1.00 96.56 179 VAL A C 1
ATOM 1386 O O . VAL A 1 179 ? 4.173 -14.221 -2.000 1.00 96.56 179 VAL A O 1
ATOM 1389 N N . ASN A 1 180 ? 5.968 -14.492 -3.306 1.00 97.00 180 ASN A N 1
ATOM 1390 C CA . ASN A 1 180 ? 5.734 -15.919 -3.533 1.00 97.00 180 ASN A CA 1
ATOM 1391 C C . ASN A 1 180 ? 5.886 -16.717 -2.227 1.00 97.00 180 ASN A C 1
ATOM 1393 O O . ASN A 1 180 ? 5.080 -17.601 -1.947 1.00 97.00 180 ASN A O 1
ATOM 1397 N N . ALA A 1 181 ? 6.864 -16.364 -1.384 1.00 95.12 181 ALA A N 1
ATOM 1398 C CA . ALA A 1 181 ? 7.073 -17.006 -0.084 1.00 95.12 181 ALA A CA 1
ATOM 1399 C C . ALA A 1 181 ? 6.042 -16.594 0.987 1.00 95.12 181 ALA A C 1
ATOM 1401 O O . ALA A 1 181 ? 5.729 -17.373 1.891 1.00 95.12 181 ALA A O 1
ATOM 1402 N N . ALA A 1 182 ? 5.528 -15.366 0.921 1.00 94.62 182 ALA A N 1
ATOM 1403 C CA . ALA A 1 182 ? 4.584 -14.807 1.884 1.00 94.62 182 ALA A CA 1
ATOM 1404 C C . ALA A 1 182 ? 3.542 -13.928 1.170 1.00 94.62 182 ALA A C 1
ATOM 1406 O O . ALA A 1 182 ? 3.611 -12.698 1.237 1.00 94.62 182 ALA A O 1
ATOM 1407 N N . PRO A 1 183 ? 2.561 -14.538 0.483 1.00 95.25 183 PRO A N 1
ATOM 1408 C CA . PRO A 1 183 ? 1.607 -13.784 -0.320 1.00 95.25 183 PRO A CA 1
ATOM 1409 C C . PRO A 1 183 ? 0.738 -12.887 0.571 1.00 95.25 183 PRO A C 1
ATOM 1411 O O . PRO A 1 183 ? 0.206 -13.368 1.564 1.00 95.25 183 PRO A O 1
ATOM 1414 N N . PRO A 1 184 ? 0.534 -11.596 0.279 1.00 96.25 184 PRO A N 1
ATOM 1415 C CA . PRO A 1 184 ? -0.473 -10.783 0.961 1.00 96.25 184 PRO A CA 1
ATOM 1416 C C . PRO A 1 184 ? -1.888 -11.123 0.456 1.00 96.25 184 PRO A C 1
ATOM 1418 O O . PRO A 1 184 ? -2.060 -11.943 -0.444 1.00 96.25 184 PRO A O 1
ATOM 1421 N N . ALA A 1 185 ? -2.936 -10.547 1.049 1.00 96.25 185 ALA A N 1
ATOM 1422 C CA . ALA A 1 185 ? -4.293 -10.656 0.490 1.00 96.25 185 ALA A CA 1
ATOM 1423 C C . ALA A 1 185 ? -4.457 -9.737 -0.737 1.00 96.25 185 ALA A C 1
ATOM 1425 O O . ALA A 1 185 ? -5.106 -10.101 -1.719 1.00 96.25 185 ALA A O 1
ATOM 1426 N N . TYR A 1 186 ? -3.820 -8.565 -0.679 1.00 96.50 186 TYR A N 1
ATOM 1427 C CA . TYR A 1 186 ? -3.789 -7.576 -1.750 1.00 96.50 186 TYR A CA 1
ATOM 1428 C C . TYR A 1 186 ? -2.346 -7.170 -2.047 1.00 96.50 186 TYR A C 1
ATOM 1430 O O . TYR A 1 186 ? -1.547 -6.989 -1.125 1.00 96.50 186 TYR A O 1
ATOM 1438 N N . LEU A 1 187 ? -2.025 -6.996 -3.324 1.00 96.94 187 LEU A N 1
ATOM 1439 C CA . LEU A 1 187 ? -0.757 -6.434 -3.773 1.00 96.94 187 LEU A CA 1
ATOM 1440 C C . LEU A 1 187 ? -1.048 -5.269 -4.709 1.00 96.94 187 LEU A C 1
ATOM 1442 O O . LEU A 1 187 ? -1.721 -5.443 -5.727 1.00 96.94 187 LEU A O 1
ATOM 1446 N N . SER A 1 188 ? -0.532 -4.097 -4.367 1.00 95.31 188 SER A N 1
ATOM 1447 C CA . SER A 1 188 ? -0.716 -2.889 -5.158 1.00 95.31 188 SER A CA 1
ATOM 1448 C C . SER A 1 188 ? 0.611 -2.320 -5.630 1.00 95.31 188 SER A C 1
ATOM 1450 O O . SER A 1 188 ? 1.610 -2.424 -4.924 1.00 95.31 188 SER A O 1
ATOM 1452 N N . THR A 1 189 ? 0.625 -1.679 -6.793 1.00 95.75 189 THR A N 1
ATOM 1453 C CA . THR A 1 189 ? 1.778 -0.901 -7.263 1.00 95.75 189 THR A CA 1
ATOM 1454 C C . THR A 1 189 ? 1.534 0.597 -7.112 1.00 95.75 189 THR A C 1
ATOM 1456 O O . THR A 1 189 ? 0.400 1.070 -7.228 1.00 95.75 189 THR A O 1
ATOM 1459 N N . LEU A 1 190 ? 2.608 1.341 -6.868 1.00 93.12 190 LEU A N 1
ATOM 1460 C CA . LEU A 1 190 ? 2.695 2.794 -6.982 1.00 93.12 190 LEU A CA 1
ATOM 1461 C C . LEU A 1 190 ? 3.906 3.099 -7.860 1.00 93.12 190 LEU A C 1
ATOM 1463 O O . LEU A 1 190 ? 4.924 2.438 -7.714 1.00 93.12 190 LEU A O 1
ATOM 1467 N N . GLN A 1 191 ? 3.842 4.086 -8.738 1.00 92.50 191 GLN A N 1
ATOM 1468 C CA . GLN A 1 191 ? 5.027 4.574 -9.435 1.00 92.50 191 GLN A CA 1
ATOM 1469 C C . GLN A 1 191 ? 5.698 5.644 -8.593 1.00 92.50 191 GLN A C 1
ATOM 1471 O O . GLN A 1 191 ? 5.018 6.557 -8.110 1.00 92.50 191 GLN A O 1
ATOM 1476 N N . LEU A 1 192 ? 7.014 5.505 -8.420 1.00 88.81 192 LEU A N 1
ATOM 1477 C CA . LEU A 1 192 ? 7.847 6.547 -7.852 1.00 88.81 192 LEU A CA 1
ATOM 1478 C C . LEU A 1 192 ? 7.747 7.776 -8.747 1.00 88.81 192 LEU A C 1
ATOM 1480 O O . LEU A 1 192 ? 8.014 7.707 -9.947 1.00 88.81 192 LEU A O 1
ATOM 1484 N N . ASP A 1 193 ? 7.422 8.904 -8.137 1.00 81.62 193 ASP A N 1
ATOM 1485 C CA . ASP A 1 193 ? 7.682 10.196 -8.736 1.00 81.62 193 ASP A CA 1
ATOM 1486 C C . ASP A 1 193 ? 8.526 11.007 -7.774 1.00 81.62 193 ASP A C 1
ATOM 1488 O O . ASP A 1 193 ? 8.260 11.065 -6.575 1.00 81.62 193 ASP A O 1
ATOM 1492 N N . LEU A 1 194 ? 9.580 11.593 -8.317 1.00 72.12 194 LEU A N 1
ATOM 1493 C CA . LEU A 1 194 ? 10.428 12.523 -7.597 1.00 72.12 194 LEU A CA 1
ATOM 1494 C C . LEU A 1 194 ? 10.120 13.895 -8.177 1.00 72.12 194 LEU A C 1
ATOM 1496 O O . LEU A 1 194 ? 10.839 14.392 -9.048 1.00 72.12 194 LEU A O 1
ATOM 1500 N N . TYR A 1 195 ? 9.010 14.488 -7.741 1.00 62.91 195 TYR A N 1
ATOM 1501 C CA . TYR A 1 195 ? 8.763 15.891 -8.028 1.00 62.91 195 TYR A CA 1
ATOM 1502 C C . TYR A 1 195 ? 9.817 16.760 -7.302 1.00 62.91 195 TYR A C 1
ATOM 1504 O O . TYR A 1 195 ? 10.635 16.286 -6.504 1.00 62.91 195 TYR A O 1
ATOM 1512 N N . ARG A 1 196 ? 9.879 18.058 -7.635 1.00 54.28 196 ARG A N 1
ATOM 1513 C CA . ARG A 1 196 ? 10.948 18.981 -7.194 1.00 54.28 196 ARG A CA 1
ATOM 1514 C C . ARG A 1 196 ? 11.126 19.083 -5.669 1.00 54.28 196 ARG A C 1
ATOM 1516 O O . ARG A 1 196 ? 12.189 19.535 -5.253 1.00 54.28 196 ARG A O 1
ATOM 1523 N N . ALA A 1 197 ? 10.135 18.710 -4.857 1.00 52.38 197 ALA A N 1
ATOM 1524 C CA . ALA A 1 197 ? 10.192 18.834 -3.399 1.00 52.38 197 ALA A CA 1
ATOM 1525 C C . ALA A 1 197 ? 10.831 17.609 -2.713 1.00 52.38 197 ALA A C 1
ATOM 1527 O O . ALA A 1 197 ? 11.480 17.752 -1.679 1.00 52.38 197 ALA A O 1
ATOM 1528 N N . GLU A 1 198 ? 10.716 16.419 -3.306 1.00 57.84 198 GLU A N 1
ATOM 1529 C CA . GLU A 1 198 ? 11.194 15.149 -2.744 1.00 57.84 198 GLU A CA 1
ATOM 1530 C C . GLU A 1 198 ? 12.609 14.802 -3.216 1.00 57.84 198 GLU A C 1
ATOM 1532 O O . GLU A 1 198 ? 13.406 14.225 -2.465 1.00 57.84 198 GLU A O 1
ATOM 1537 N N . ALA A 1 199 ? 12.946 15.191 -4.452 1.00 60.47 199 ALA A N 1
ATOM 1538 C CA . ALA A 1 199 ? 14.259 14.956 -5.050 1.00 60.47 199 ALA A CA 1
ATOM 1539 C C . ALA A 1 199 ? 15.438 15.476 -4.192 1.00 60.47 199 ALA A C 1
ATOM 1541 O O . ALA A 1 199 ? 16.409 14.727 -4.043 1.00 60.47 199 ALA A O 1
ATOM 1542 N N . PRO A 1 200 ? 15.375 16.672 -3.557 1.00 61.19 200 PRO A N 1
ATOM 1543 C CA . PRO A 1 200 ? 16.450 17.174 -2.696 1.00 61.19 200 PRO A CA 1
ATOM 1544 C C . PRO A 1 200 ? 16.710 16.312 -1.454 1.00 61.19 200 PRO A C 1
ATOM 1546 O O . PRO A 1 200 ? 17.818 16.328 -0.929 1.00 61.19 200 PRO A O 1
ATOM 1549 N N . GLY A 1 201 ? 15.717 15.551 -0.979 1.00 69.38 201 GLY A N 1
ATOM 1550 C CA . GLY A 1 201 ? 15.882 14.626 0.145 1.00 69.38 201 GLY A CA 1
ATOM 1551 C C . GLY A 1 201 ? 16.273 13.213 -0.291 1.00 69.38 201 GLY A C 1
ATOM 1552 O O . GLY A 1 201 ? 17.058 12.552 0.389 1.00 69.38 201 GLY A O 1
ATOM 1553 N N . PHE A 1 202 ? 15.720 12.724 -1.402 1.00 76.75 202 PHE A N 1
ATOM 1554 C CA . PHE A 1 202 ? 15.951 11.362 -1.890 1.00 76.75 202 PHE A CA 1
ATOM 1555 C C . PHE A 1 202 ? 17.334 11.195 -2.534 1.00 76.75 202 PHE A C 1
ATOM 1557 O O . PHE A 1 202 ? 18.085 10.298 -2.148 1.00 76.75 202 PHE A O 1
ATOM 1564 N N . VAL A 1 203 ? 17.688 12.072 -3.481 1.00 77.69 203 VAL A N 1
ATOM 1565 C CA . VAL A 1 203 ? 18.891 11.915 -4.316 1.00 77.69 203 VAL A CA 1
ATOM 1566 C C . VAL A 1 203 ? 20.177 11.925 -3.480 1.00 77.69 203 VAL A C 1
ATOM 1568 O O . VAL A 1 203 ? 20.949 10.978 -3.613 1.00 77.69 203 VAL A O 1
ATOM 1571 N N . PRO A 1 204 ? 20.396 12.858 -2.528 1.00 77.69 204 PRO A N 1
ATOM 1572 C CA . PRO A 1 204 ? 21.608 12.825 -1.706 1.00 77.69 204 PRO A CA 1
ATOM 1573 C C . PRO A 1 204 ? 21.711 11.578 -0.819 1.00 77.69 204 PRO A C 1
ATOM 1575 O O . PRO A 1 204 ? 22.808 11.083 -0.564 1.00 77.69 204 PRO A O 1
ATOM 1578 N N . ARG A 1 205 ? 20.571 11.048 -0.344 1.00 75.50 205 ARG A N 1
ATOM 1579 C CA . ARG A 1 205 ? 20.541 9.812 0.455 1.00 75.50 205 ARG A CA 1
ATOM 1580 C C . ARG A 1 205 ? 20.927 8.594 -0.382 1.00 75.50 205 ARG A C 1
ATOM 1582 O O . ARG A 1 205 ? 21.639 7.733 0.125 1.00 75.50 205 ARG A O 1
ATOM 1589 N N . TRP A 1 206 ? 20.491 8.543 -1.639 1.00 76.75 206 TRP A N 1
ATOM 1590 C CA . TRP A 1 206 ? 20.880 7.504 -2.590 1.00 76.75 206 TRP A CA 1
ATOM 1591 C C . TRP A 1 206 ? 22.367 7.600 -2.953 1.00 76.75 206 TRP A C 1
ATOM 1593 O O . TRP A 1 206 ? 23.124 6.648 -2.771 1.00 76.75 206 TRP A O 1
ATOM 1603 N N . GLU A 1 207 ? 22.806 8.777 -3.401 1.00 81.00 207 GLU A N 1
ATOM 1604 C CA . GLU A 1 207 ? 24.154 8.999 -3.937 1.00 81.00 207 GLU A CA 1
ATOM 1605 C C . GLU A 1 207 ? 25.257 8.869 -2.878 1.00 81.00 207 GLU A C 1
ATOM 1607 O O . GLU A 1 207 ? 26.414 8.624 -3.221 1.00 81.00 207 GLU A O 1
ATOM 1612 N N . LYS A 1 208 ? 24.911 8.907 -1.581 1.00 74.94 208 LYS A N 1
ATOM 1613 C CA . LYS A 1 208 ? 25.823 8.533 -0.486 1.00 74.94 208 LYS A CA 1
ATOM 1614 C C . LYS A 1 208 ? 26.425 7.130 -0.664 1.00 74.94 208 LYS A C 1
ATOM 1616 O O . LYS A 1 208 ? 27.511 6.868 -0.151 1.00 74.94 208 LYS A O 1
ATOM 1621 N N . HIS A 1 209 ? 25.739 6.241 -1.379 1.00 68.06 209 HIS A N 1
ATOM 1622 C CA . HIS A 1 209 ? 26.192 4.879 -1.662 1.00 68.06 209 HIS A CA 1
ATOM 1623 C C . HIS A 1 209 ? 26.984 4.744 -2.976 1.00 68.06 209 HIS A C 1
ATOM 1625 O O . HIS A 1 209 ? 27.386 3.640 -3.329 1.00 68.06 209 HIS A O 1
ATOM 1631 N N . GLY A 1 210 ? 27.277 5.858 -3.657 1.00 64.56 210 GLY A N 1
ATOM 1632 C CA . GLY A 1 210 ? 28.265 5.938 -4.736 1.00 64.56 210 GLY A CA 1
ATOM 1633 C C . GLY A 1 210 ? 27.712 5.896 -6.161 1.00 64.56 210 GLY A C 1
ATOM 1634 O O . GLY A 1 210 ? 28.463 6.201 -7.086 1.00 64.56 210 GLY A O 1
ATOM 1635 N N . SER A 1 211 ? 26.429 5.579 -6.368 1.00 74.75 211 SER A N 1
ATOM 1636 C CA . SER A 1 211 ? 25.814 5.599 -7.702 1.00 74.75 211 SER A CA 1
ATOM 1637 C C . SER A 1 211 ? 24.858 6.774 -7.885 1.00 74.75 211 SER A C 1
ATOM 1639 O O . SER A 1 211 ? 24.151 7.173 -6.962 1.00 74.75 211 SER A O 1
ATOM 1641 N N . ARG A 1 212 ? 24.840 7.350 -9.093 1.00 84.19 212 ARG A N 1
ATOM 1642 C CA . ARG A 1 212 ? 23.903 8.413 -9.477 1.00 84.19 212 ARG A CA 1
ATOM 1643 C C . ARG A 1 212 ? 22.526 7.811 -9.722 1.00 84.19 212 ARG A C 1
ATOM 1645 O O . ARG A 1 212 ? 22.393 6.912 -10.553 1.00 84.19 212 ARG A O 1
ATOM 1652 N N . PHE A 1 213 ? 21.497 8.349 -9.074 1.00 86.88 213 PHE A N 1
ATOM 1653 C CA . PHE A 1 213 ? 20.138 7.855 -9.275 1.00 86.88 213 PHE A CA 1
ATOM 1654 C C . PHE A 1 213 ? 19.630 8.171 -10.690 1.00 86.88 213 PHE A C 1
ATOM 1656 O O . PHE A 1 213 ? 19.615 9.328 -11.118 1.00 86.88 213 PHE A O 1
ATOM 1663 N N . GLN A 1 214 ? 19.185 7.139 -11.409 1.00 89.25 214 GLN A N 1
ATOM 1664 C CA . GLN A 1 214 ? 18.575 7.260 -12.733 1.00 89.25 214 GLN A CA 1
ATOM 1665 C C . GLN A 1 214 ? 17.117 6.785 -12.672 1.00 89.25 214 GLN A C 1
ATOM 1667 O O . GLN A 1 214 ? 16.896 5.578 -12.535 1.00 89.25 214 GLN A O 1
ATOM 1672 N N . PRO A 1 215 ? 16.128 7.694 -12.764 1.00 90.50 215 PRO A N 1
ATOM 1673 C CA . PRO A 1 215 ? 14.722 7.319 -12.682 1.00 90.50 215 PRO A CA 1
ATOM 1674 C C . PRO A 1 215 ? 14.288 6.504 -13.905 1.00 90.50 215 PRO A C 1
ATOM 1676 O O . PRO A 1 215 ? 14.773 6.728 -15.017 1.00 90.50 215 PRO A O 1
ATOM 1679 N N . LEU A 1 216 ? 13.332 5.598 -13.695 1.00 93.19 216 LEU A N 1
ATOM 1680 C CA . LEU A 1 216 ? 12.606 4.948 -14.784 1.00 93.19 216 LEU A CA 1
ATOM 1681 C C . LEU A 1 216 ? 11.605 5.938 -15.399 1.00 93.19 216 LEU A C 1
ATOM 1683 O O . LEU A 1 216 ? 10.958 6.710 -14.689 1.00 93.19 216 LEU A O 1
ATOM 1687 N N . ASN A 1 217 ? 11.450 5.901 -16.720 1.00 93.62 217 ASN A N 1
ATOM 1688 C CA . ASN A 1 217 ? 10.316 6.524 -17.399 1.00 93.62 217 ASN A CA 1
ATOM 1689 C C . ASN A 1 217 ? 9.056 5.637 -17.312 1.00 93.62 217 ASN A C 1
ATOM 1691 O O . ASN A 1 217 ? 9.100 4.518 -16.800 1.00 93.62 217 ASN A O 1
ATOM 1695 N N . ASP A 1 218 ? 7.923 6.122 -17.829 1.00 94.44 218 ASP A N 1
ATOM 1696 C CA . ASP A 1 218 ? 6.654 5.386 -17.768 1.00 94.44 218 ASP A CA 1
ATOM 1697 C C . ASP A 1 218 ? 6.731 4.011 -18.443 1.00 94.44 218 ASP A C 1
ATOM 1699 O O . ASP A 1 218 ? 6.248 3.038 -17.874 1.00 94.44 218 ASP A O 1
ATOM 1703 N N . GLY A 1 219 ? 7.354 3.918 -19.622 1.00 95.94 219 GLY A N 1
ATOM 1704 C CA . GLY A 1 219 ? 7.535 2.655 -20.339 1.00 95.94 219 GLY A CA 1
ATOM 1705 C C . GLY A 1 219 ? 8.419 1.680 -19.567 1.00 95.94 219 GLY A C 1
ATOM 1706 O O . GLY A 1 219 ? 8.065 0.518 -19.423 1.00 95.94 219 GLY A O 1
ATOM 1707 N N . GLU A 1 220 ? 9.506 2.170 -18.977 1.00 96.69 220 GLU A N 1
ATOM 1708 C CA . GLU A 1 220 ? 10.380 1.357 -18.127 1.00 96.69 220 GLU A CA 1
ATOM 1709 C C . GLU A 1 220 ? 9.656 0.866 -16.857 1.00 96.69 220 GLU A C 1
ATOM 1711 O O . GLU A 1 220 ? 9.837 -0.274 -16.440 1.00 96.69 220 GLU A O 1
ATOM 1716 N N . CYS A 1 221 ? 8.772 1.678 -16.268 1.00 96.75 221 CYS A N 1
ATOM 1717 C CA . CYS A 1 221 ? 7.928 1.235 -15.155 1.00 96.75 221 CYS A CA 1
ATOM 1718 C C . CYS A 1 221 ? 6.872 0.200 -15.585 1.00 96.75 221 CYS A C 1
ATOM 1720 O O . CYS A 1 221 ? 6.481 -0.646 -14.780 1.00 96.75 221 CYS A O 1
ATOM 1722 N N . LEU A 1 222 ? 6.365 0.282 -16.821 1.00 97.62 222 LEU A N 1
ATOM 1723 C CA . LEU A 1 222 ? 5.472 -0.735 -17.383 1.00 97.62 222 LEU A CA 1
ATOM 1724 C C . LEU A 1 222 ? 6.215 -2.062 -17.567 1.00 97.62 222 LEU A C 1
ATOM 1726 O O . LEU A 1 222 ? 5.687 -3.098 -17.163 1.00 97.62 222 LEU A O 1
ATOM 1730 N N . ASP A 1 223 ? 7.439 -2.015 -18.095 1.00 97.94 223 ASP A N 1
ATOM 1731 C CA . ASP A 1 223 ? 8.311 -3.184 -18.253 1.00 97.94 223 ASP A CA 1
ATOM 1732 C C . ASP A 1 223 ? 8.608 -3.815 -16.875 1.00 97.94 223 ASP A C 1
ATOM 1734 O O . ASP A 1 223 ? 8.435 -5.019 -16.675 1.00 97.94 223 ASP A O 1
ATOM 1738 N N . GLU A 1 224 ? 8.933 -2.990 -15.874 1.00 97.81 224 GLU A N 1
ATOM 1739 C CA . GLU A 1 224 ? 9.148 -3.427 -14.491 1.00 97.81 224 GLU A CA 1
ATOM 1740 C C . GLU A 1 224 ? 7.892 -4.091 -13.878 1.00 97.81 224 GLU A C 1
ATOM 1742 O O . GLU A 1 224 ? 7.973 -5.157 -13.256 1.00 97.81 224 GLU A O 1
ATOM 1747 N N . MET A 1 225 ? 6.704 -3.516 -14.099 1.00 98.19 225 MET A N 1
ATOM 1748 C CA . MET A 1 225 ? 5.434 -4.105 -13.656 1.00 98.19 225 MET A CA 1
ATOM 1749 C C . MET A 1 225 ? 5.119 -5.427 -14.373 1.00 98.19 225 MET A C 1
ATOM 1751 O O . MET A 1 225 ? 4.601 -6.351 -13.738 1.00 98.19 225 MET A O 1
ATOM 1755 N N . ALA A 1 226 ? 5.432 -5.543 -15.668 1.00 98.44 226 ALA A N 1
ATOM 1756 C CA . ALA A 1 226 ? 5.268 -6.783 -16.423 1.00 98.44 226 ALA A CA 1
ATOM 1757 C C . ALA A 1 226 ? 6.172 -7.891 -15.872 1.00 98.44 226 ALA A C 1
ATOM 1759 O O . ALA A 1 226 ? 5.690 -8.999 -15.633 1.00 98.44 226 ALA A O 1
ATOM 1760 N N . HIS A 1 227 ? 7.443 -7.585 -15.589 1.00 98.44 227 HIS A N 1
ATOM 1761 C CA . HIS A 1 227 ? 8.371 -8.533 -14.966 1.00 98.44 227 HIS A CA 1
ATOM 1762 C C . HIS A 1 227 ? 7.869 -9.012 -13.600 1.00 98.44 227 HIS A C 1
ATOM 1764 O O . HIS A 1 227 ? 7.908 -10.211 -13.320 1.00 98.44 227 HIS A O 1
ATOM 1770 N N . LEU A 1 228 ? 7.318 -8.110 -12.777 1.00 98.44 228 LEU A N 1
ATOM 1771 C CA . LEU A 1 228 ? 6.721 -8.486 -11.494 1.00 98.44 228 LEU A CA 1
ATOM 1772 C C . LEU A 1 228 ? 5.554 -9.454 -11.695 1.00 98.44 228 LEU A C 1
ATOM 1774 O O . LEU A 1 228 ? 5.536 -10.537 -11.115 1.00 98.44 228 LEU A O 1
ATOM 1778 N N . ILE A 1 229 ? 4.590 -9.090 -12.542 1.00 98.44 229 ILE A N 1
ATOM 1779 C CA . ILE A 1 229 ? 3.410 -9.922 -12.806 1.00 98.44 229 ILE A CA 1
ATOM 1780 C C . ILE A 1 229 ? 3.800 -11.265 -13.420 1.00 98.44 229 ILE A C 1
ATOM 1782 O O . ILE A 1 229 ? 3.148 -12.260 -13.118 1.00 98.44 229 ILE A O 1
ATOM 1786 N N . ALA A 1 230 ? 4.841 -11.332 -14.248 1.00 98.38 230 ALA A N 1
ATOM 1787 C CA . ALA A 1 230 ? 5.339 -12.582 -14.812 1.00 98.38 230 ALA A CA 1
ATOM 1788 C C . ALA A 1 230 ? 5.985 -13.484 -13.744 1.00 98.38 230 ALA A C 1
ATOM 1790 O O . ALA A 1 230 ? 5.722 -14.685 -13.736 1.00 98.38 230 ALA A O 1
ATOM 1791 N N . ALA A 1 231 ? 6.760 -12.913 -12.816 1.00 98.06 231 ALA A N 1
ATOM 1792 C CA . ALA A 1 231 ? 7.495 -13.652 -11.785 1.00 98.06 231 ALA A CA 1
ATOM 1793 C C . ALA A 1 231 ? 6.648 -14.080 -10.567 1.00 98.06 231 ALA A C 1
ATOM 1795 O O . ALA A 1 231 ? 7.069 -14.933 -9.781 1.00 98.06 231 ALA A O 1
ATOM 1796 N N . LEU A 1 232 ? 5.466 -13.488 -10.370 1.00 97.88 232 LEU A N 1
ATOM 1797 C CA . LEU A 1 232 ? 4.591 -13.818 -9.242 1.00 97.88 232 LEU A CA 1
ATOM 1798 C C . LEU A 1 232 ? 3.973 -15.210 -9.395 1.00 97.88 232 LEU A C 1
ATOM 1800 O O . LEU A 1 232 ? 3.113 -15.409 -10.241 1.00 97.88 232 LEU A O 1
ATOM 1804 N N . ASP A 1 233 ? 4.327 -16.152 -8.538 1.00 96.25 233 ASP A N 1
ATOM 1805 C CA . ASP A 1 233 ? 3.761 -17.500 -8.469 1.00 96.25 233 ASP A CA 1
ATOM 1806 C C . ASP A 1 233 ? 3.392 -17.849 -7.016 1.00 96.25 233 ASP A C 1
ATOM 1808 O O . ASP A 1 233 ? 4.058 -18.647 -6.353 1.00 96.25 233 ASP A O 1
ATOM 1812 N N . PRO A 1 234 ? 2.391 -17.157 -6.442 1.00 93.81 234 PRO A N 1
ATOM 1813 C CA . PRO A 1 234 ? 2.039 -17.341 -5.046 1.00 93.81 234 PRO A CA 1
ATOM 1814 C C . PRO A 1 234 ? 1.247 -18.645 -4.835 1.00 93.81 234 PRO A C 1
ATOM 1816 O O . PRO A 1 234 ? 0.366 -18.967 -5.634 1.00 93.81 234 PRO A O 1
ATOM 1819 N N . PRO A 1 235 ? 1.426 -19.337 -3.693 1.00 93.75 235 PRO A N 1
ATOM 1820 C CA . PRO A 1 235 ? 0.689 -20.566 -3.373 1.00 93.75 235 PRO A CA 1
ATOM 1821 C C . PRO A 1 235 ? -0.808 -20.331 -3.110 1.00 93.75 235 PRO A C 1
ATOM 1823 O O . PRO A 1 235 ? -1.575 -21.279 -2.957 1.00 93.75 235 PRO A O 1
ATOM 1826 N N . ARG A 1 236 ? -1.241 -19.066 -3.023 1.00 94.06 236 ARG A N 1
ATOM 1827 C CA . ARG A 1 236 ? -2.647 -18.674 -2.910 1.00 94.06 236 ARG A CA 1
ATOM 1828 C C . ARG A 1 236 ? -2.943 -17.428 -3.742 1.00 94.06 236 ARG A C 1
ATOM 1830 O O . ARG A 1 236 ? -2.045 -16.602 -3.907 1.00 94.06 236 ARG A O 1
ATOM 1837 N N . PRO A 1 237 ? -4.192 -17.247 -4.210 1.00 96.62 237 PRO A N 1
ATOM 1838 C CA . PRO A 1 237 ? -4.541 -16.103 -5.036 1.00 96.62 237 PRO A CA 1
ATOM 1839 C C . PRO A 1 237 ? -4.279 -14.760 -4.349 1.00 96.62 237 PRO A C 1
ATOM 1841 O O . PRO A 1 237 ? -4.546 -14.599 -3.154 1.00 96.62 237 PRO A O 1
ATOM 1844 N N . ILE A 1 238 ? -3.809 -13.787 -5.129 1.00 97.44 238 ILE A N 1
ATOM 1845 C CA . ILE A 1 238 ? -3.591 -12.403 -4.689 1.00 97.44 238 ILE A CA 1
ATOM 1846 C C . ILE A 1 238 ? -4.470 -11.473 -5.521 1.00 97.44 238 ILE A C 1
ATOM 1848 O O . ILE A 1 238 ? -4.495 -11.564 -6.750 1.00 97.44 238 ILE A O 1
ATOM 1852 N N . ILE A 1 239 ? -5.152 -10.533 -4.863 1.00 97.81 239 ILE A N 1
ATOM 1853 C CA . ILE A 1 239 ? -5.848 -9.442 -5.551 1.00 97.81 239 ILE A CA 1
ATOM 1854 C C . ILE A 1 239 ? -4.813 -8.373 -5.918 1.00 97.81 239 ILE A C 1
ATOM 1856 O O . ILE A 1 239 ? -4.283 -7.690 -5.043 1.00 97.81 239 ILE A O 1
ATOM 1860 N N . PHE A 1 240 ? -4.532 -8.224 -7.211 1.00 98.00 240 PHE A N 1
ATOM 1861 C CA . PHE A 1 240 ? -3.552 -7.272 -7.732 1.00 98.00 240 PHE A CA 1
ATOM 1862 C C . PHE A 1 240 ? -4.215 -5.968 -8.186 1.00 98.00 240 PHE A C 1
ATOM 1864 O O . PHE A 1 240 ? -5.255 -6.014 -8.856 1.00 98.00 240 PHE A O 1
ATOM 1871 N N . ARG A 1 241 ? -3.631 -4.808 -7.862 1.00 96.44 241 ARG A N 1
ATOM 1872 C CA . ARG A 1 241 ? -4.123 -3.486 -8.295 1.00 96.44 241 ARG A CA 1
ATOM 1873 C C . ARG A 1 241 ? -2.986 -2.528 -8.669 1.00 96.44 241 ARG A C 1
ATOM 1875 O O . ARG A 1 241 ? -2.016 -2.382 -7.948 1.00 96.44 241 ARG A O 1
ATOM 1882 N N . SER A 1 242 ? -3.159 -1.789 -9.758 1.00 94.88 242 SER A N 1
ATOM 1883 C CA . SER A 1 242 ? -2.275 -0.689 -10.183 1.00 94.88 242 SER A CA 1
ATOM 1884 C C . SER A 1 242 ? -3.064 0.623 -10.298 1.00 94.88 242 SER A C 1
ATOM 1886 O O . SER A 1 242 ? -2.855 1.433 -11.193 1.00 94.88 242 SER A O 1
ATOM 1888 N N . ASN A 1 243 ? -4.045 0.834 -9.424 1.00 91.00 243 ASN A N 1
ATOM 1889 C CA . ASN A 1 243 ? -4.970 1.968 -9.503 1.00 91.00 243 ASN A CA 1
ATOM 1890 C C . ASN A 1 243 ? -4.556 3.177 -8.646 1.00 91.00 243 ASN A C 1
ATOM 1892 O O . ASN A 1 243 ? -5.321 4.140 -8.572 1.00 91.00 243 ASN A O 1
ATOM 1896 N N . HIS A 1 244 ? -3.376 3.156 -8.014 1.00 91.00 244 HIS A N 1
ATOM 1897 C CA . HIS A 1 244 ? -2.864 4.317 -7.283 1.00 91.00 244 HIS A CA 1
ATOM 1898 C C . HIS A 1 244 ? -2.761 5.534 -8.210 1.00 91.00 244 HIS A C 1
ATOM 1900 O O . HIS A 1 244 ? -2.475 5.377 -9.396 1.00 91.00 244 HIS A O 1
ATOM 1906 N N . ALA A 1 245 ? -2.998 6.744 -7.700 1.00 88.31 245 ALA A N 1
ATOM 1907 C CA . ALA A 1 245 ? -3.065 7.957 -8.519 1.00 88.31 245 ALA A CA 1
ATOM 1908 C C . ALA A 1 245 ? -1.773 8.235 -9.311 1.00 88.31 245 ALA A C 1
ATOM 1910 O O . ALA A 1 245 ? -1.858 8.780 -10.411 1.00 88.31 245 ALA A O 1
ATOM 1911 N N . SER A 1 246 ? -0.621 7.784 -8.803 1.00 89.81 246 SER A N 1
ATOM 1912 C CA . SER A 1 246 ? 0.688 7.976 -9.439 1.00 89.81 246 SER A CA 1
ATOM 1913 C C . SER A 1 246 ? 0.934 7.076 -10.654 1.00 89.81 246 SER A C 1
ATOM 1915 O O . SER A 1 246 ? 1.780 7.395 -11.487 1.00 89.81 246 SER A O 1
ATOM 1917 N N . ASN A 1 247 ? 0.188 5.973 -10.802 1.00 93.19 247 ASN A N 1
ATOM 1918 C CA . ASN A 1 247 ? 0.469 4.974 -11.836 1.00 93.19 247 ASN A CA 1
ATOM 1919 C C . ASN A 1 247 ? 0.072 5.431 -13.242 1.00 93.19 247 ASN A C 1
ATOM 1921 O O . ASN A 1 247 ? -1.024 5.944 -13.474 1.00 93.19 247 ASN A O 1
ATOM 1925 N N . ALA A 1 248 ? 0.905 5.103 -14.218 1.00 94.75 248 ALA A N 1
ATOM 1926 C CA . ALA A 1 248 ? 0.654 5.303 -15.631 1.00 94.75 248 ALA A CA 1
ATOM 1927 C C . ALA A 1 248 ? -0.534 4.480 -16.102 1.00 94.75 248 ALA A C 1
ATOM 1929 O O . ALA A 1 248 ? -1.396 5.002 -16.799 1.00 94.75 248 ALA A O 1
ATOM 1930 N N . LEU A 1 249 ? -0.624 3.227 -15.664 1.00 96.62 249 LEU A N 1
ATOM 1931 C CA . LEU A 1 249 ? -1.619 2.289 -16.156 1.00 96.62 249 LEU A CA 1
ATOM 1932 C C . LEU A 1 249 ? -2.454 1.714 -15.002 1.00 96.62 249 LEU A C 1
ATOM 1934 O O . LEU A 1 249 ? -1.947 0.899 -14.220 1.00 96.62 249 LEU A O 1
ATOM 1938 N N . PRO A 1 250 ? -3.731 2.121 -14.884 1.00 95.31 250 PRO A N 1
ATOM 1939 C CA . PRO A 1 250 ? -4.700 1.466 -14.017 1.00 95.31 250 PRO A CA 1
ATOM 1940 C C . PRO A 1 250 ? -4.936 0.024 -14.464 1.00 95.31 250 PRO A C 1
ATOM 1942 O O . PRO A 1 250 ? -5.407 -0.214 -15.570 1.00 95.31 250 PRO A O 1
ATOM 1945 N N . LEU A 1 251 ? -4.653 -0.938 -13.587 1.00 95.44 251 LEU A N 1
ATOM 1946 C CA . LEU A 1 251 ? -4.935 -2.358 -13.812 1.00 95.44 251 LEU A CA 1
ATOM 1947 C C . LEU A 1 251 ? -5.519 -3.005 -12.562 1.00 95.44 251 LEU A C 1
ATOM 1949 O O . LEU A 1 251 ? -5.307 -2.543 -11.436 1.00 95.44 251 LEU A O 1
ATOM 1953 N N . GLY A 1 252 ? -6.210 -4.123 -12.757 1.00 96.88 252 GLY A N 1
ATOM 1954 C CA . GLY A 1 252 ? -6.656 -4.965 -11.663 1.00 96.88 252 GLY A CA 1
ATOM 1955 C C . GLY A 1 252 ? -6.987 -6.374 -12.124 1.00 96.88 252 GLY A C 1
ATOM 1956 O O . GLY A 1 252 ? -7.604 -6.560 -13.164 1.00 96.88 252 GLY A O 1
ATOM 1957 N N . GLY A 1 253 ? -6.591 -7.358 -11.325 1.00 97.25 253 GLY A N 1
ATOM 1958 C CA . GLY A 1 253 ? -6.904 -8.764 -11.558 1.00 97.25 253 GLY A CA 1
ATOM 1959 C C . GLY A 1 253 ? -6.664 -9.598 -10.306 1.00 97.25 253 GLY A C 1
ATOM 1960 O O . GLY A 1 253 ? -6.356 -9.064 -9.237 1.00 97.25 253 GLY A O 1
ATOM 1961 N N . VAL A 1 254 ? -6.833 -10.904 -10.435 1.00 98.06 254 VAL A N 1
ATOM 1962 C CA . VAL A 1 254 ? -6.490 -11.909 -9.432 1.00 98.06 254 VAL A CA 1
ATOM 1963 C C . VAL A 1 254 ? -5.379 -12.776 -10.007 1.00 98.06 254 VAL A C 1
ATOM 1965 O O . VAL A 1 254 ? -5.570 -13.432 -11.026 1.00 98.06 254 VAL A O 1
ATOM 1968 N N . LEU A 1 255 ? -4.213 -12.783 -9.369 1.00 97.31 255 LEU A N 1
ATOM 1969 C CA . LEU A 1 255 ? -3.084 -13.613 -9.789 1.00 97.31 255 LEU A CA 1
ATOM 1970 C C . LEU A 1 255 ? -3.170 -14.994 -9.123 1.00 97.31 255 LEU A C 1
ATOM 1972 O O . LEU A 1 255 ? -3.521 -15.050 -7.942 1.00 97.31 255 LEU A O 1
ATOM 1976 N N . PRO A 1 256 ? -2.871 -16.092 -9.847 1.00 96.12 256 PRO A N 1
ATOM 1977 C CA . PRO A 1 256 ? -2.355 -16.139 -11.225 1.00 96.12 256 PRO A CA 1
ATOM 1978 C C . PRO A 1 256 ? -3.429 -16.142 -12.332 1.00 96.12 256 PRO A C 1
ATOM 1980 O O . PRO A 1 256 ? -3.074 -16.029 -13.503 1.00 96.12 256 PRO A O 1
ATOM 1983 N N . ARG A 1 257 ? -4.722 -16.250 -11.988 1.00 97.25 257 ARG A N 1
ATOM 1984 C CA . ARG A 1 257 ? -5.840 -16.402 -12.944 1.00 97.25 257 ARG A CA 1
ATOM 1985 C C . ARG A 1 257 ? -5.811 -15.384 -14.091 1.00 97.25 257 ARG A C 1
ATOM 1987 O O . ARG A 1 257 ? -5.934 -15.762 -15.248 1.00 97.25 257 ARG A O 1
ATOM 1994 N N . ASP A 1 258 ? -5.615 -14.109 -13.771 1.00 98.25 258 ASP A N 1
ATOM 1995 C CA . ASP A 1 258 ? -5.728 -13.001 -14.724 1.00 98.25 258 ASP A CA 1
ATOM 1996 C C . ASP A 1 258 ? -4.358 -12.574 -15.302 1.00 98.25 258 ASP A C 1
ATOM 1998 O O . ASP A 1 258 ? -4.258 -11.533 -15.951 1.00 98.25 258 ASP A O 1
ATOM 2002 N N . ARG A 1 259 ? -3.285 -13.359 -15.087 1.00 98.12 259 ARG A N 1
ATOM 2003 C CA . ARG A 1 259 ? -1.901 -13.003 -15.475 1.00 98.12 259 ARG A CA 1
ATOM 2004 C C . ARG A 1 259 ? -1.775 -12.658 -16.958 1.00 98.12 259 ARG A C 1
ATOM 2006 O O . ARG A 1 259 ? -1.239 -11.607 -17.291 1.00 98.12 259 ARG A O 1
ATOM 2013 N N . ALA A 1 260 ? -2.272 -13.526 -17.838 1.00 98.38 260 ALA A N 1
ATOM 2014 C CA . ALA A 1 260 ? -2.158 -13.331 -19.283 1.00 98.38 260 ALA A CA 1
ATOM 2015 C C . ALA A 1 260 ? -2.866 -12.045 -19.744 1.00 98.38 260 ALA A C 1
ATOM 2017 O O . ALA A 1 260 ? -2.307 -11.281 -20.525 1.00 98.38 260 ALA A O 1
ATOM 2018 N N . ALA A 1 261 ? -4.057 -11.767 -19.202 1.00 98.44 261 ALA A N 1
ATOM 2019 C CA . ALA A 1 261 ? -4.811 -10.555 -19.511 1.00 98.44 261 ALA A CA 1
ATOM 2020 C C . ALA A 1 261 ? -4.090 -9.288 -19.022 1.00 98.44 261 ALA A C 1
ATOM 2022 O O . ALA A 1 261 ? -4.024 -8.296 -19.746 1.00 98.44 261 ALA A O 1
ATOM 2023 N N . LEU A 1 262 ? -3.508 -9.329 -17.818 1.00 98.44 262 LEU A N 1
ATOM 2024 C CA . LEU A 1 262 ? -2.726 -8.218 -17.274 1.00 98.44 262 LEU A CA 1
ATOM 2025 C C . LEU A 1 262 ? -1.475 -7.935 -18.119 1.00 98.44 262 LEU A C 1
ATOM 2027 O O . LEU A 1 262 ? -1.226 -6.782 -18.454 1.00 98.44 262 LEU A O 1
ATOM 2031 N N . LEU A 1 263 ? -0.721 -8.971 -18.502 1.00 98.62 263 LEU A N 1
ATOM 2032 C CA . LEU A 1 263 ? 0.471 -8.822 -19.345 1.00 98.62 263 LEU A CA 1
ATOM 2033 C C . LEU A 1 263 ? 0.124 -8.285 -20.740 1.00 98.62 263 LEU A C 1
ATOM 2035 O O . LEU A 1 263 ? 0.810 -7.396 -21.238 1.00 98.62 263 LEU A O 1
ATOM 2039 N N . ALA A 1 264 ? -0.973 -8.754 -21.341 1.00 98.31 264 ALA A N 1
ATOM 2040 C CA . ALA A 1 264 ? -1.448 -8.241 -22.624 1.00 98.31 264 ALA A CA 1
ATOM 2041 C C . ALA A 1 264 ? -1.844 -6.754 -22.547 1.00 98.31 264 ALA A C 1
ATOM 2043 O O . ALA A 1 264 ? -1.511 -5.979 -23.442 1.00 98.31 264 ALA A O 1
ATOM 2044 N N . ALA A 1 265 ? -2.506 -6.333 -21.464 1.00 98.19 265 ALA A N 1
ATOM 2045 C CA . ALA A 1 265 ? -2.849 -4.927 -21.253 1.00 98.19 265 ALA A CA 1
ATOM 2046 C C . ALA A 1 265 ? -1.600 -4.040 -21.105 1.00 98.19 265 ALA A C 1
ATOM 2048 O O . ALA A 1 265 ? -1.578 -2.922 -21.618 1.00 98.19 265 ALA A O 1
ATOM 2049 N N . ILE A 1 266 ? -0.549 -4.543 -20.447 1.00 98.25 266 ILE A N 1
ATOM 2050 C CA . ILE A 1 266 ? 0.728 -3.827 -20.330 1.00 98.25 266 ILE A CA 1
ATOM 2051 C C . ILE A 1 266 ? 1.415 -3.707 -21.690 1.00 98.25 266 ILE A C 1
ATOM 2053 O O . ILE A 1 266 ? 1.864 -2.616 -22.027 1.00 98.25 266 ILE A O 1
ATOM 2057 N N . ALA A 1 267 ? 1.445 -4.776 -22.491 1.00 97.94 267 ALA A N 1
ATOM 2058 C CA . ALA A 1 267 ? 2.015 -4.737 -23.838 1.00 97.94 267 ALA A CA 1
ATOM 2059 C C . ALA A 1 267 ? 1.302 -3.702 -24.730 1.00 97.94 267 ALA A C 1
ATOM 2061 O O . ALA A 1 267 ? 1.947 -2.847 -25.329 1.00 97.94 267 ALA A O 1
ATOM 2062 N N . LEU A 1 268 ? -0.038 -3.677 -24.725 1.00 97.19 268 LEU A N 1
ATOM 2063 C CA . LEU A 1 268 ? -0.812 -2.663 -25.458 1.00 97.19 268 LEU A CA 1
ATOM 2064 C C . LEU A 1 268 ? -0.523 -1.232 -24.981 1.00 97.19 268 LEU A C 1
ATOM 2066 O O . LEU A 1 268 ? -0.441 -0.305 -25.791 1.00 97.19 268 LEU A O 1
ATOM 2070 N N . ALA A 1 269 ? -0.365 -1.037 -23.672 1.00 96.88 269 ALA A N 1
ATOM 2071 C CA . ALA A 1 269 ? 0.020 0.253 -23.111 1.00 96.88 269 ALA A CA 1
ATOM 2072 C C . ALA A 1 269 ? 1.441 0.658 -23.527 1.00 96.88 269 ALA A C 1
ATOM 2074 O O . ALA A 1 269 ? 1.685 1.831 -23.809 1.00 96.88 269 ALA A O 1
ATOM 2075 N N . ARG A 1 270 ? 2.363 -0.306 -23.590 1.00 94.88 270 ARG A N 1
ATOM 2076 C CA . ARG A 1 270 ? 3.767 -0.098 -23.946 1.00 94.88 270 ARG A CA 1
ATOM 2077 C C . ARG A 1 270 ? 3.955 0.254 -25.419 1.00 94.88 270 ARG A C 1
ATOM 2079 O O . ARG A 1 270 ? 4.712 1.178 -25.714 1.00 94.88 270 ARG A O 1
ATOM 2086 N N . ASP A 1 271 ? 3.247 -0.447 -26.298 1.00 93.81 271 ASP A N 1
ATOM 2087 C CA . ASP A 1 271 ? 3.427 -0.356 -27.750 1.00 93.81 271 ASP A CA 1
ATOM 2088 C C . ASP A 1 271 ? 2.566 0.746 -28.377 1.00 93.81 271 ASP A C 1
ATOM 2090 O O . ASP A 1 271 ? 3.002 1.438 -29.296 1.00 93.81 271 ASP A O 1
ATOM 2094 N N . ALA A 1 272 ? 1.339 0.928 -27.876 1.00 92.38 272 ALA A N 1
ATOM 2095 C CA . ALA A 1 272 ? 0.344 1.822 -28.471 1.00 92.38 272 ALA A CA 1
ATOM 2096 C C . ALA A 1 272 ? -0.135 2.938 -27.527 1.00 92.38 272 ALA A C 1
ATOM 2098 O O . ALA A 1 272 ? -1.031 3.704 -27.886 1.00 92.38 272 ALA A O 1
ATOM 2099 N N . GLY A 1 273 ? 0.404 3.031 -26.305 1.00 91.25 273 GLY A N 1
ATOM 2100 C CA . GLY A 1 273 ? -0.033 4.018 -25.309 1.00 91.25 273 GLY A CA 1
ATOM 2101 C C . GLY A 1 273 ? -1.451 3.779 -24.775 1.00 91.25 273 GLY A C 1
ATOM 2102 O O . GLY A 1 273 ? -2.030 4.660 -24.136 1.00 91.25 273 GLY A O 1
ATOM 2103 N N . HIS A 1 274 ? -2.044 2.611 -25.039 1.00 93.56 274 HIS A N 1
ATOM 2104 C CA . HIS A 1 274 ? -3.430 2.329 -24.681 1.00 93.56 274 HIS A CA 1
ATOM 2105 C C . HIS A 1 274 ? -3.639 2.331 -23.158 1.00 93.56 274 HIS A C 1
ATOM 2107 O O . HIS A 1 274 ? -2.930 1.656 -22.419 1.00 93.56 274 HIS A O 1
ATOM 2113 N N . GLY A 1 275 ? -4.628 3.089 -22.676 1.00 90.81 275 GLY A N 1
ATOM 2114 C CA . GLY A 1 275 ? -4.977 3.149 -21.250 1.00 90.81 275 GLY A CA 1
ATOM 2115 C C . GLY A 1 275 ? -3.976 3.898 -20.358 1.00 90.81 275 GLY A C 1
ATOM 2116 O O . GLY A 1 275 ? -4.222 4.026 -19.155 1.00 90.81 275 GLY A O 1
ATOM 2117 N N . VAL A 1 276 ? -2.879 4.423 -20.915 1.00 94.38 276 VAL A N 1
ATOM 2118 C CA . VAL A 1 276 ? -1.895 5.204 -20.159 1.00 94.38 276 VAL A CA 1
ATOM 2119 C C . VAL A 1 276 ? -2.488 6.563 -19.791 1.00 94.38 276 VAL A C 1
ATOM 2121 O O . VAL A 1 276 ? -2.859 7.364 -20.647 1.00 94.38 276 VAL A O 1
ATOM 2124 N N . ARG A 1 277 ? -2.554 6.853 -18.492 1.00 93.81 277 ARG A N 1
ATOM 2125 C CA . ARG A 1 277 ? -2.954 8.160 -17.968 1.00 93.81 277 ARG A CA 1
ATOM 2126 C C . ARG A 1 277 ? -1.857 9.187 -18.244 1.00 93.81 277 ARG A C 1
ATOM 2128 O O . ARG A 1 277 ? -0.718 8.944 -17.843 1.00 93.81 277 ARG A O 1
ATOM 2135 N N . PRO A 1 278 ? -2.155 10.353 -18.836 1.00 90.56 278 PRO A N 1
ATOM 2136 C CA . PRO A 1 278 ? -1.185 11.441 -18.945 1.00 90.56 278 PRO A CA 1
ATOM 2137 C C . PRO A 1 278 ? -0.661 11.875 -17.571 1.00 90.56 278 PRO A C 1
ATOM 2139 O O . PRO A 1 278 ? -1.416 11.879 -16.602 1.00 90.56 278 PRO A O 1
ATOM 2142 N N . ARG A 1 279 ? 0.608 12.296 -17.476 1.00 87.62 279 ARG A N 1
ATOM 2143 C CA . ARG A 1 279 ? 1.188 12.770 -16.202 1.00 87.62 279 ARG A CA 1
ATOM 2144 C C . ARG A 1 279 ? 0.405 13.933 -15.577 1.00 87.62 279 ARG A C 1
ATOM 2146 O O . ARG A 1 279 ? 0.315 14.002 -14.361 1.00 87.62 279 ARG A O 1
ATOM 2153 N N . SER A 1 280 ? -0.207 14.799 -16.389 1.00 87.69 280 SER A N 1
ATOM 2154 C CA . SER A 1 280 ? -0.986 15.964 -15.932 1.00 87.69 280 SER A CA 1
ATOM 2155 C C . SER A 1 280 ? -2.245 15.625 -15.129 1.00 87.69 280 SER A C 1
ATOM 2157 O O . SER A 1 280 ? -2.785 16.503 -14.466 1.00 87.69 280 SER A O 1
ATOM 2159 N N . VAL A 1 281 ? -2.724 14.380 -15.194 1.00 86.62 281 VAL A N 1
ATOM 2160 C CA . VAL A 1 281 ? -3.917 13.917 -14.463 1.00 86.62 281 VAL A CA 1
ATOM 2161 C C . VAL A 1 281 ? -3.581 12.890 -13.377 1.00 86.62 281 VAL A C 1
ATOM 2163 O O . VAL A 1 281 ? -4.487 12.296 -12.790 1.00 86.62 281 VAL A O 1
ATOM 2166 N N . ARG A 1 282 ? -2.289 12.634 -13.132 1.00 87.19 282 ARG A N 1
ATOM 2167 C CA . ARG A 1 282 ? -1.822 11.742 -12.065 1.00 87.19 282 ARG A CA 1
ATOM 2168 C C . ARG A 1 282 ? -1.626 12.529 -10.773 1.00 87.19 282 ARG A C 1
ATOM 2170 O O . ARG A 1 282 ? -1.266 13.701 -10.800 1.00 87.19 282 ARG A O 1
ATOM 2177 N N . GLY A 1 283 ? -1.903 11.866 -9.654 1.00 79.06 283 GLY A N 1
ATOM 2178 C CA . GLY A 1 283 ? -1.687 12.406 -8.312 1.00 79.06 283 GLY A CA 1
ATOM 2179 C C . GLY A 1 283 ? -0.447 11.777 -7.695 1.00 79.06 283 GLY A C 1
ATOM 2180 O O . GLY A 1 283 ? -0.305 10.552 -7.749 1.00 79.06 283 GLY A O 1
ATOM 2181 N N . TYR A 1 284 ? 0.416 12.612 -7.129 1.00 66.38 284 TYR A N 1
ATOM 2182 C CA . TYR A 1 284 ? 1.693 12.236 -6.532 1.00 66.38 284 TYR A CA 1
ATOM 2183 C C . TYR A 1 284 ? 1.747 12.710 -5.085 1.00 66.38 284 TYR A C 1
ATOM 2185 O O . TYR A 1 284 ? 1.221 13.818 -4.827 1.00 66.38 284 TYR A O 1
#

Nearest PDB structures (foldseek):
  3tj4-assembly1_A  TM=4.701E-01  e=1.793E-01  Agrobacterium fabrum str. C58
  1nu5-assembly1_A  TM=4.749E-01  e=3.011E-01  Pseudomonas sp. P51
  1fnn-assembly2_B  TM=2.369E-01  e=2.688E+00  Pyrobaculum aerophilum
  1gg4-assembly2_B  TM=2.210E-01  e=6.378E+00  Escherichia coli